Protein AF-Q5J8Q0-F1 (afdb_monomer)

Organism: Bacillus cereus (NCBI:txid1396)

Solvent-accessible surface area (backbone atoms only — not comparable to full-atom values): 9838 Å² total; per-residue (Å²): 100,98,46,83,78,63,24,49,89,84,64,40,35,38,45,14,27,21,60,92,81,72,39,26,74,48,87,93,52,59,23,10,40,66,51,19,36,49,26,44,50,54,10,37,53,28,43,66,70,67,36,54,70,59,10,54,52,27,37,52,53,16,51,46,28,43,53,34,16,32,37,24,43,25,9,59,51,48,47,48,80,36,90,61,60,54,44,48,59,53,50,55,62,48,46,72,80,54,53,83,80,36,67,77,90,69,89,75,44,39,64,76,74,48,74,93,50,58,45,51,47,34,40,51,39,8,48,57,16,36,74,49,25,64,53,56,61,41,73,65,36,46,50,24,53,61,47,29,79,82,31,68,69,30,45,51,49,32,52,60,61,26,42,65,49,50,40,53,38,51,36,49,43,53,22,47,50,48,16,53,54,49,51,47,48,68,67,44,65,83,116

Sequence (191 aa):
DYENPYYDNSTFASHFYDPDNGKTYIPFAKQAKGTGAKYFKLAGESYKNKDMKQAFFYLGLSLHYLGDVNQPMHAANFTNLSYPQGFHSKYENFVDTIKDNYKVTDGNGYWNWKGTNPEEWIHGAAVVAKQDYSGIVNDNTKDWFVKAAVSQEYADKWRAEVTPMTGKRLMDAQRVTAGYIQLWFDTYGDR

InterPro domains:
  IPR001531 Zinc-dependent phospholipase C [PR00479] (15-28)
  IPR001531 Zinc-dependent phospholipase C [PR00479] (38-60)
  IPR001531 Zinc-dependent phospholipase C [PR00479] (61-85)
  IPR001531 Zinc-dependent phospholipase C [PR00479] (88-105)
  IPR001531 Zinc-dependent phospholipase C [PR00479] (174-184)
  IPR001531 Zinc-dependent phospholipase C [PS00384] (64-77)
  IPR001531 Zinc-dependent phospholipase C [PS51346] (1-191)
  IPR001531 Zinc-dependent phospholipase C [SM00770] (1-191)
  IPR001531 Zinc-dependent phospholipase C [cd11009] (1-186)
  IPR008947 Phospholipase C/P1 nuclease domain superfamily [G3DSA:1.10.575.10] (1-191)
  IPR008947 Phospholipase C/P1 nuclease domain superfamily [SSF48537] (1-189)
  IPR029002 Phospholipase C/D [PF00882] (6-138)

Secondary structure (DSSP, 8-state):
--STTTTTTTT-GGG--BTTTTB-SSTT---HHHHHHHHHHHHHHHHHTT-HHHHHHHHHHHHHHHHHHTSTTGGGT--TTSSSTTHHHHHHHHHHHHGGGG---SS---TT-S-S-HHHHHHHHHHHHHHTGGGTSSHHHHHHHHHTTT-HHHHHHHHHHHHHHHHHHHHHHHHHHHHHHHHHHHHHS--

Structure (mmCIF, N/CA/C/O backbone):
data_AF-Q5J8Q0-F1
#
_entry.id   AF-Q5J8Q0-F1
#
loop_
_atom_site.group_PDB
_atom_site.id
_atom_site.type_symbol
_atom_site.label_atom_id
_atom_site.label_alt_id
_atom_site.label_comp_id
_atom_site.label_asym_id
_atom_site.label_entity_id
_atom_site.label_seq_id
_atom_site.pdbx_PDB_ins_code
_atom_site.Cartn_x
_atom_site.Cartn_y
_atom_site.Cartn_z
_atom_site.occupancy
_atom_site.B_iso_or_equiv
_atom_site.auth_seq_id
_atom_site.auth_comp_id
_atom_site.auth_asym_id
_atom_site.auth_atom_id
_atom_site.pdbx_PDB_model_num
ATOM 1 N N . ASP A 1 1 ? -0.308 12.579 4.074 1.00 59.84 1 ASP A N 1
ATOM 2 C CA . ASP A 1 1 ? 1.019 12.009 4.404 1.00 59.84 1 ASP A CA 1
ATOM 3 C C . ASP A 1 1 ? 2.187 12.869 3.889 1.00 59.84 1 ASP A C 1
ATOM 5 O O . ASP A 1 1 ? 3.287 12.714 4.391 1.00 59.84 1 ASP A O 1
ATOM 9 N N . TYR A 1 2 ? 1.963 13.835 2.989 1.00 65.88 2 TYR A N 1
ATOM 10 C CA . TYR A 1 2 ? 2.967 14.786 2.466 1.00 65.88 2 TYR A CA 1
ATOM 11 C C . TYR A 1 2 ? 3.554 15.806 3.474 1.00 65.88 2 TYR A C 1
ATOM 13 O O . TYR A 1 2 ? 4.215 16.764 3.073 1.00 65.88 2 TYR A O 1
ATOM 21 N N . GLU A 1 3 ? 3.330 15.626 4.776 1.00 71.06 3 GLU A N 1
ATOM 22 C CA . GLU A 1 3 ? 3.821 16.521 5.831 1.00 71.06 3 GLU A CA 1
ATOM 23 C C . GLU A 1 3 ? 4.592 15.734 6.891 1.00 71.06 3 GLU A C 1
ATOM 25 O O . GLU A 1 3 ? 4.317 14.561 7.153 1.00 71.06 3 GLU A O 1
ATOM 30 N N . ASN A 1 4 ? 5.543 16.390 7.557 1.00 57.31 4 ASN A N 1
ATOM 31 C CA . ASN A 1 4 ? 6.155 15.821 8.752 1.00 57.31 4 ASN A CA 1
ATOM 32 C C . ASN A 1 4 ? 5.117 15.707 9.884 1.00 57.31 4 ASN A C 1
ATOM 34 O O . ASN A 1 4 ? 4.331 16.632 10.080 1.00 57.31 4 ASN A O 1
ATOM 38 N N . PRO A 1 5 ? 5.140 14.622 10.678 1.00 78.50 5 PRO A N 1
ATOM 39 C CA . PRO A 1 5 ? 6.154 13.560 10.708 1.00 78.50 5 PRO A CA 1
ATOM 40 C C . PRO A 1 5 ? 5.837 12.335 9.821 1.00 78.50 5 PRO A C 1
ATOM 42 O O . PRO A 1 5 ? 6.472 11.300 9.984 1.00 78.50 5 PRO A O 1
ATOM 45 N N . TYR A 1 6 ? 4.847 12.401 8.926 1.00 84.56 6 TYR A N 1
ATOM 46 C CA . TYR A 1 6 ? 4.267 11.228 8.251 1.00 84.56 6 TYR A CA 1
ATOM 47 C C . TYR A 1 6 ? 5.106 10.670 7.090 1.00 84.56 6 TYR A C 1
ATOM 49 O O . TYR A 1 6 ? 4.936 9.512 6.737 1.00 84.56 6 TYR A O 1
ATOM 57 N N . TYR A 1 7 ? 6.003 11.469 6.505 1.00 85.31 7 TYR A N 1
ATOM 58 C CA . TYR A 1 7 ? 6.933 11.038 5.444 1.00 85.31 7 TYR A CA 1
ATOM 59 C C . TYR A 1 7 ? 8.399 10.910 5.907 1.00 85.31 7 TYR A C 1
ATOM 61 O O . TYR A 1 7 ? 9.317 10.873 5.087 1.00 85.31 7 TYR A O 1
ATOM 69 N N . ASP A 1 8 ? 8.635 10.920 7.226 1.00 91.12 8 ASP A N 1
ATOM 70 C CA . ASP A 1 8 ? 9.949 10.726 7.856 1.00 91.12 8 ASP A CA 1
ATOM 71 C C . ASP A 1 8 ? 11.063 11.614 7.270 1.00 91.12 8 ASP A C 1
ATOM 73 O O . ASP A 1 8 ? 12.085 11.108 6.798 1.00 91.12 8 ASP A O 1
ATOM 77 N N . ASN A 1 9 ? 10.862 12.938 7.241 1.00 92.25 9 ASN A N 1
ATOM 78 C CA . ASN A 1 9 ? 11.822 13.885 6.657 1.00 92.25 9 ASN A CA 1
ATOM 79 C C . ASN A 1 9 ? 12.212 13.524 5.205 1.00 92.25 9 ASN A C 1
ATOM 81 O O . ASN A 1 9 ? 13.388 13.570 4.842 1.00 92.25 9 ASN A O 1
ATOM 85 N N . SER A 1 10 ? 11.213 13.159 4.394 1.00 92.12 10 SER A N 1
ATOM 86 C CA . SER A 1 10 ? 11.340 12.718 2.996 1.00 92.12 10 SER A CA 1
ATOM 87 C C . SER A 1 10 ? 12.050 11.373 2.788 1.00 92.12 10 SER A C 1
ATOM 89 O O . SER A 1 10 ? 12.433 11.056 1.662 1.00 92.12 10 SER A O 1
ATOM 91 N N . THR A 1 11 ? 12.230 10.566 3.840 1.00 94.31 11 THR A N 1
ATOM 92 C CA . THR A 1 11 ? 12.745 9.192 3.704 1.00 94.31 11 THR A CA 1
ATOM 93 C C . THR A 1 11 ? 11.634 8.166 3.506 1.00 94.31 11 THR A C 1
ATOM 95 O O . THR A 1 11 ? 11.890 7.098 2.961 1.00 94.31 11 THR A O 1
ATOM 98 N N . PHE A 1 12 ? 10.398 8.454 3.916 1.00 97.19 12 PHE A N 1
ATOM 99 C CA . PHE A 1 12 ? 9.277 7.509 3.849 1.00 97.19 12 PHE A CA 1
ATOM 100 C C . PHE A 1 12 ? 9.540 6.187 4.593 1.00 97.19 12 PHE A C 1
ATOM 102 O O . PHE A 1 12 ? 8.926 5.171 4.287 1.00 97.19 12 PHE A O 1
ATOM 109 N N . ALA A 1 13 ? 10.456 6.151 5.568 1.00 97.69 13 ALA A N 1
ATOM 110 C CA . ALA A 1 13 ? 10.821 4.920 6.273 1.00 97.69 13 ALA A CA 1
ATOM 111 C C . ALA A 1 13 ? 9.604 4.206 6.893 1.00 97.69 13 ALA A C 1
ATOM 113 O O . ALA A 1 13 ? 9.501 2.980 6.836 1.00 97.69 13 ALA A O 1
ATOM 114 N N . SER A 1 14 ? 8.645 4.963 7.418 1.00 98.19 14 SER A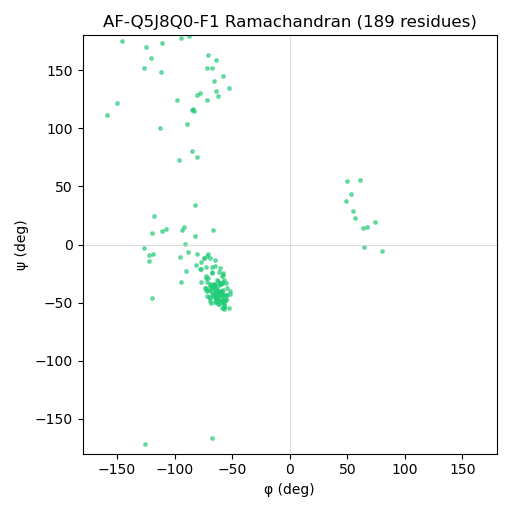 N 1
ATOM 115 C CA . SER A 1 14 ? 7.422 4.433 8.013 1.00 98.19 14 SER A CA 1
ATOM 116 C C . SER A 1 14 ? 6.431 3.848 7.005 1.00 98.19 14 SER A C 1
ATOM 118 O O . SER A 1 14 ? 5.492 3.196 7.439 1.00 98.19 14 SER A O 1
ATOM 120 N N . HIS A 1 15 ? 6.650 4.003 5.697 1.00 98.56 15 HIS A N 1
ATOM 121 C CA . HIS A 1 15 ? 5.801 3.453 4.629 1.00 98.56 15 HIS A CA 1
ATOM 122 C C . HIS A 1 15 ? 6.221 2.030 4.237 1.00 98.56 15 HIS A C 1
ATOM 124 O O . HIS A 1 15 ? 5.539 1.362 3.471 1.00 98.56 15 HIS A O 1
ATOM 130 N N . PHE A 1 16 ? 7.336 1.533 4.779 1.00 98.81 16 PHE A N 1
ATOM 131 C CA . PHE A 1 16 ? 7.862 0.201 4.482 1.00 98.81 16 PHE A CA 1
ATOM 132 C C . PHE A 1 16 ? 7.753 -0.720 5.696 1.00 98.81 16 PHE A C 1
ATOM 134 O O . PHE A 1 16 ? 7.864 -0.296 6.855 1.00 98.81 16 PHE A O 1
ATOM 141 N N . TYR A 1 17 ? 7.558 -2.009 5.429 1.00 98.88 17 TYR A N 1
ATOM 142 C CA . TYR A 1 17 ? 7.560 -3.048 6.450 1.00 98.88 17 TYR A CA 1
ATOM 143 C C . TYR A 1 17 ? 7.836 -4.416 5.831 1.00 98.88 17 TYR A C 1
ATOM 145 O O . TYR A 1 17 ? 6.990 -4.977 5.144 1.00 98.88 17 TYR A O 1
ATOM 153 N N . ASP A 1 18 ? 8.997 -4.982 6.142 1.00 98.88 18 ASP A N 1
ATOM 154 C CA . ASP A 1 18 ? 9.322 -6.363 5.815 1.00 98.88 18 ASP A CA 1
ATOM 155 C C . ASP A 1 18 ? 8.781 -7.308 6.910 1.00 98.88 18 ASP A C 1
ATOM 157 O O . ASP A 1 18 ? 9.230 -7.232 8.063 1.00 98.88 18 ASP A O 1
ATOM 161 N N . PRO A 1 19 ? 7.829 -8.205 6.588 1.00 98.88 19 PRO A N 1
ATOM 162 C CA . PRO A 1 19 ? 7.215 -9.106 7.556 1.00 98.88 19 PRO A CA 1
ATOM 163 C C . PRO A 1 19 ? 8.169 -10.164 8.123 1.00 98.88 19 PRO A C 1
ATOM 165 O O . PRO A 1 19 ? 7.931 -10.625 9.237 1.00 98.88 19 PRO A O 1
ATOM 168 N N . ASP A 1 20 ? 9.250 -10.523 7.425 1.00 98.81 20 ASP A N 1
ATOM 169 C CA . ASP A 1 20 ? 10.136 -11.618 7.849 1.00 98.81 20 ASP A CA 1
ATOM 170 C C . ASP A 1 20 ? 11.058 -11.199 8.998 1.00 98.81 20 ASP A C 1
ATOM 172 O O . ASP A 1 20 ? 11.423 -12.003 9.853 1.00 98.81 20 ASP A O 1
ATOM 176 N N . ASN A 1 21 ? 11.452 -9.924 9.023 1.00 98.38 21 ASN A N 1
ATOM 177 C CA . ASN A 1 21 ? 12.357 -9.376 10.036 1.00 98.38 21 ASN A CA 1
ATOM 178 C C . ASN A 1 21 ? 11.726 -8.258 10.880 1.00 98.38 21 ASN A C 1
ATOM 180 O O . ASN A 1 21 ? 12.325 -7.822 11.865 1.00 98.38 21 ASN A O 1
ATOM 184 N N . GLY A 1 22 ? 10.528 -7.801 10.510 1.00 98.44 22 GLY A N 1
ATOM 185 C CA . GLY A 1 22 ? 9.760 -6.791 11.223 1.00 98.44 22 GLY A CA 1
ATOM 186 C C . GLY A 1 22 ? 10.283 -5.357 11.086 1.00 98.44 22 GLY A C 1
ATOM 187 O O . GLY A 1 22 ? 9.959 -4.530 11.944 1.00 98.44 22 GLY A O 1
ATOM 188 N N . LYS A 1 23 ? 11.099 -5.053 10.067 1.00 98.75 23 LYS A N 1
ATOM 189 C CA . LYS A 1 23 ? 11.820 -3.775 9.912 1.00 98.75 23 LYS A CA 1
ATOM 190 C C . LYS A 1 23 ? 11.456 -3.040 8.621 1.00 98.75 23 LYS A C 1
ATOM 192 O O . LYS A 1 23 ? 10.984 -3.632 7.658 1.00 98.75 23 LYS A O 1
ATOM 197 N N . THR A 1 24 ? 11.743 -1.743 8.605 1.00 98.81 24 THR A N 1
ATOM 198 C CA . THR A 1 24 ? 11.855 -0.934 7.381 1.00 98.81 24 THR A CA 1
ATOM 199 C C . THR A 1 24 ? 13.289 -0.995 6.825 1.00 98.81 24 THR A C 1
ATOM 201 O O . THR A 1 24 ? 14.168 -1.630 7.414 1.00 98.81 24 THR A O 1
ATOM 204 N N . TYR A 1 25 ? 13.538 -0.323 5.704 1.00 98.50 25 TYR A N 1
ATOM 205 C CA . TYR A 1 25 ? 14.812 -0.300 4.992 1.00 98.50 25 TYR A CA 1
ATOM 206 C C . TYR A 1 25 ? 15.904 0.531 5.698 1.00 98.50 25 TYR A C 1
ATOM 208 O O . TYR A 1 25 ? 17.089 0.327 5.436 1.00 98.50 25 TYR A O 1
ATOM 216 N N . ILE A 1 26 ? 15.532 1.440 6.614 1.00 97.81 26 ILE A N 1
ATOM 217 C CA . ILE A 1 26 ? 16.476 2.203 7.449 1.00 97.81 26 ILE A CA 1
ATOM 218 C C . ILE A 1 26 ? 16.607 1.540 8.831 1.00 97.81 26 ILE A C 1
ATOM 220 O O . ILE A 1 26 ? 15.603 1.386 9.534 1.00 97.81 26 ILE A O 1
ATOM 224 N N . PRO A 1 27 ? 17.827 1.186 9.282 1.00 97.62 27 PRO A N 1
ATOM 225 C CA . PRO A 1 27 ? 18.040 0.647 10.620 1.00 97.62 27 PRO A CA 1
ATOM 226 C C . PRO A 1 27 ? 17.440 1.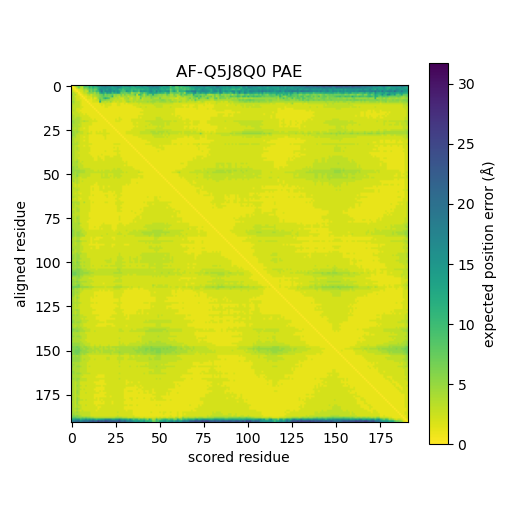536 11.717 1.00 97.62 27 PRO A C 1
ATOM 228 O O . PRO A 1 27 ? 17.631 2.748 11.721 1.00 97.62 27 PRO A O 1
ATOM 231 N N . PHE A 1 28 ? 16.741 0.914 12.671 1.00 95.94 28 PHE A N 1
ATOM 232 C CA . PHE A 1 28 ? 16.125 1.553 13.847 1.00 95.94 28 PHE A CA 1
ATOM 233 C C . PHE A 1 28 ? 14.992 2.562 13.576 1.00 95.94 28 PHE A C 1
ATOM 235 O O . PHE A 1 28 ? 14.391 3.057 14.532 1.00 95.94 28 PHE A O 1
ATOM 242 N N . ALA A 1 29 ? 14.651 2.839 12.315 1.00 97.44 29 ALA A N 1
ATOM 243 C CA . ALA A 1 29 ? 13.520 3.695 11.973 1.00 97.44 29 ALA A CA 1
ATOM 244 C C . ALA A 1 29 ? 12.166 3.019 12.275 1.00 97.44 29 ALA A C 1
ATOM 246 O O . ALA A 1 29 ? 12.070 1.803 12.476 1.00 97.44 29 ALA A O 1
ATOM 247 N N . LYS A 1 30 ? 11.097 3.823 12.334 1.00 97.88 30 LYS A N 1
ATOM 248 C CA . LYS A 1 30 ? 9.721 3.315 12.456 1.00 97.88 30 LYS A CA 1
ATOM 249 C C . LYS A 1 30 ? 9.284 2.677 11.133 1.00 97.88 30 LYS A C 1
ATOM 251 O O . LYS A 1 30 ? 9.766 3.058 10.078 1.00 97.88 30 LYS A O 1
ATOM 256 N N . GLN A 1 31 ? 8.377 1.707 11.211 1.00 98.44 31 GLN A N 1
ATOM 257 C CA . GLN A 1 31 ? 7.878 0.929 10.070 1.00 98.44 31 GLN A CA 1
ATOM 258 C C . GLN A 1 31 ? 6.345 0.998 9.975 1.00 98.44 31 GLN A C 1
ATOM 260 O O . GLN A 1 31 ? 5.690 1.479 10.909 1.00 98.44 31 GLN A O 1
ATOM 265 N N . ALA A 1 32 ? 5.781 0.511 8.868 1.00 98.69 32 ALA A N 1
ATOM 266 C CA . ALA A 1 32 ? 4.359 0.666 8.548 1.00 98.69 32 ALA A CA 1
ATOM 267 C C . ALA A 1 32 ? 3.403 -0.039 9.520 1.00 98.69 32 ALA A C 1
ATOM 269 O O . ALA A 1 32 ? 2.385 0.538 9.895 1.00 98.69 32 ALA A O 1
ATOM 270 N N . LYS A 1 33 ? 3.734 -1.238 10.015 1.00 98.75 33 LYS A N 1
ATOM 271 C CA . LYS A 1 33 ? 2.914 -1.971 11.000 1.00 98.75 33 LYS A CA 1
ATOM 272 C C . LYS A 1 33 ? 2.670 -1.161 12.275 1.00 98.75 33 LYS A C 1
ATOM 274 O O . LYS A 1 33 ? 1.528 -0.972 12.683 1.00 98.75 33 LYS A O 1
ATOM 279 N N . GLY A 1 34 ? 3.737 -0.670 12.902 1.00 98.25 34 GLY A N 1
ATOM 280 C CA . GLY A 1 34 ? 3.652 0.103 14.140 1.00 98.25 34 GLY A CA 1
ATOM 281 C C . GLY A 1 34 ? 3.020 1.477 13.918 1.00 98.25 34 GLY A C 1
ATOM 282 O O . GLY A 1 34 ? 2.213 1.929 14.730 1.00 98.25 34 GLY A O 1
ATOM 283 N N . THR A 1 35 ? 3.347 2.135 12.805 1.00 98.50 35 THR A N 1
ATOM 284 C CA . THR A 1 35 ? 2.824 3.471 12.488 1.00 98.50 35 THR A CA 1
ATOM 285 C C . THR A 1 35 ? 1.343 3.432 12.096 1.00 98.50 35 THR A C 1
ATOM 287 O O . THR A 1 35 ? 0.549 4.211 12.624 1.00 98.50 35 THR A O 1
ATOM 290 N N . GLY A 1 36 ? 0.932 2.478 11.260 1.00 98.62 36 GLY A N 1
ATOM 291 C CA . GLY A 1 36 ? -0.466 2.275 10.879 1.00 98.62 36 GLY A CA 1
ATOM 292 C C . GLY A 1 36 ? -1.350 1.902 12.070 1.00 98.62 36 GLY A C 1
ATOM 293 O O . GLY A 1 36 ? -2.423 2.487 12.244 1.00 98.62 36 GLY A O 1
ATOM 294 N N . ALA A 1 37 ? -0.877 1.012 12.952 1.00 98.81 37 ALA A N 1
ATOM 295 C CA . ALA A 1 37 ? -1.594 0.638 14.173 1.00 98.81 37 ALA A CA 1
ATOM 296 C C . ALA A 1 37 ? -1.696 1.792 15.187 1.00 98.81 37 ALA A C 1
ATOM 298 O O . ALA A 1 37 ? -2.719 1.927 15.863 1.00 98.81 37 ALA A O 1
ATOM 299 N N . LYS A 1 38 ? -0.675 2.658 15.278 1.00 98.62 38 LYS A N 1
ATOM 300 C CA . LYS A 1 38 ? -0.740 3.892 16.079 1.00 98.62 38 LYS A CA 1
ATOM 301 C C . LYS A 1 38 ? -1.909 4.766 15.625 1.00 98.62 38 LYS A C 1
ATOM 303 O O . LYS A 1 38 ? -2.727 5.158 16.455 1.00 98.62 38 LYS A O 1
ATOM 308 N N . TYR A 1 39 ? -2.009 5.058 14.327 1.00 98.75 39 TYR A N 1
ATOM 309 C CA . TYR A 1 39 ? -3.075 5.925 13.819 1.00 98.75 39 TYR A CA 1
ATOM 310 C C . TYR A 1 39 ? -4.458 5.269 13.857 1.00 98.75 39 TYR A C 1
ATOM 312 O O . TYR A 1 39 ? -5.435 5.971 14.092 1.00 98.75 39 TYR A O 1
ATOM 320 N N . PHE A 1 40 ? -4.550 3.939 13.752 1.00 98.88 40 PHE A N 1
ATOM 321 C CA . PHE A 1 40 ? -5.804 3.210 13.978 1.00 98.88 40 PHE A CA 1
ATOM 322 C C . PHE A 1 40 ? -6.385 3.496 15.370 1.00 98.88 40 PHE A C 1
ATOM 324 O O . PHE A 1 40 ? -7.566 3.815 15.516 1.00 98.88 40 PHE A O 1
ATOM 331 N N . LYS A 1 41 ? -5.530 3.404 16.398 1.00 98.81 41 LYS A N 1
ATOM 332 C CA . LYS A 1 41 ? -5.920 3.611 17.797 1.00 98.81 41 LYS A CA 1
ATOM 333 C C . LYS A 1 41 ? -6.258 5.073 18.075 1.00 98.81 41 LYS A C 1
ATOM 335 O O . LYS A 1 41 ? -7.320 5.338 18.627 1.00 98.81 41 LYS A O 1
ATOM 340 N N . LEU A 1 42 ? -5.417 6.005 17.615 1.00 98.69 42 LEU A N 1
ATOM 341 C CA . LEU A 1 42 ? -5.675 7.446 17.744 1.00 98.69 42 LEU A CA 1
ATOM 342 C C . LEU A 1 42 ? -6.988 7.856 17.068 1.00 98.69 42 LEU A C 1
ATOM 344 O O . LEU A 1 42 ? -7.757 8.624 17.637 1.00 98.69 42 LEU A O 1
ATOM 348 N N . ALA A 1 43 ? -7.277 7.307 15.884 1.00 98.75 43 ALA A N 1
ATOM 349 C CA . ALA A 1 43 ? -8.549 7.532 15.213 1.00 98.75 43 ALA A CA 1
ATOM 350 C C . ALA A 1 43 ? -9.725 7.092 16.090 1.00 98.75 43 ALA A C 1
ATOM 352 O O . ALA A 1 43 ? -10.686 7.841 16.258 1.00 98.75 43 ALA A O 1
ATOM 353 N N . GLY A 1 44 ? -9.644 5.890 16.665 1.00 98.62 44 GLY A N 1
ATOM 354 C CA . GLY A 1 44 ? -10.696 5.336 17.512 1.00 98.62 44 GLY A CA 1
ATOM 355 C C . GLY A 1 44 ? -10.916 6.114 18.809 1.00 98.62 44 GLY A C 1
ATOM 356 O O . GLY A 1 44 ? -12.055 6.328 19.220 1.00 98.62 44 GLY A O 1
ATOM 357 N N . GLU A 1 45 ? -9.839 6.593 19.435 1.00 98.56 45 GLU A N 1
ATOM 358 C CA . GLU A 1 45 ? -9.907 7.470 20.610 1.00 98.56 45 GLU A CA 1
ATOM 359 C C . GLU A 1 45 ? -10.591 8.802 20.277 1.00 98.56 45 GLU A C 1
ATOM 361 O O . GLU A 1 45 ? -11.521 9.209 20.975 1.00 98.56 45 GLU A O 1
ATOM 366 N N . SER A 1 46 ? -10.202 9.454 19.175 1.00 98.62 46 SER A N 1
ATOM 367 C CA . SER A 1 46 ? -10.878 10.663 18.687 1.00 98.62 46 SER A CA 1
ATOM 368 C C . SER A 1 46 ? -12.354 10.408 18.368 1.00 98.62 46 SER A C 1
ATOM 370 O O . SER A 1 46 ? -13.203 11.230 18.712 1.00 98.62 46 SER A O 1
ATOM 372 N N . TYR A 1 47 ? -12.680 9.255 17.774 1.00 98.62 47 TYR A N 1
ATOM 373 C CA . TYR A 1 47 ? -14.055 8.885 17.439 1.00 98.62 47 TYR A CA 1
ATOM 374 C C . TYR A 1 47 ? -14.928 8.753 18.691 1.00 98.62 47 TYR A C 1
ATOM 376 O O . TYR A 1 47 ? -15.981 9.386 18.773 1.00 98.62 47 TYR A O 1
ATOM 384 N N . LYS A 1 48 ? -14.447 8.028 19.711 1.00 98.31 48 LYS A N 1
ATOM 385 C CA . LYS A 1 48 ? -15.119 7.900 21.016 1.00 98.31 48 LYS A CA 1
ATOM 386 C C . LYS A 1 48 ? -15.320 9.246 21.716 1.00 98.31 48 LYS A C 1
ATOM 388 O O . LYS A 1 48 ? -16.337 9.462 22.372 1.00 98.31 48 LYS A O 1
ATOM 393 N N . ASN A 1 49 ? -14.390 10.178 21.523 1.00 98.19 49 ASN A N 1
ATOM 394 C CA . ASN A 1 49 ? -14.476 11.545 22.042 1.00 98.19 49 ASN A CA 1
ATOM 395 C C . ASN A 1 49 ? -15.326 12.487 21.172 1.00 98.19 49 ASN A C 1
ATOM 397 O O . ASN A 1 49 ? -15.385 13.686 21.437 1.00 98.19 49 ASN A O 1
ATOM 401 N N . LYS A 1 50 ? -16.002 11.957 20.146 1.00 98.06 50 LYS A N 1
ATOM 402 C CA . LYS A 1 50 ? -16.846 12.692 19.196 1.00 98.06 50 LYS A CA 1
ATOM 403 C C . LYS A 1 50 ? -16.099 13.720 18.333 1.00 98.06 50 LYS A C 1
ATOM 405 O O . LYS A 1 50 ? -16.733 14.526 17.650 1.00 98.06 50 LYS A O 1
ATOM 410 N N . ASP A 1 51 ? -14.768 13.661 18.290 1.00 98.38 51 ASP A N 1
ATOM 411 C CA . ASP A 1 51 ? -13.943 14.486 17.405 1.00 98.38 51 ASP A CA 1
ATOM 412 C C . ASP A 1 51 ? -13.821 13.827 16.027 1.00 98.38 51 ASP A C 1
ATOM 414 O O . ASP A 1 51 ? -12.848 13.146 15.696 1.00 98.38 51 ASP A O 1
ATOM 418 N N . MET A 1 52 ? -14.860 14.012 15.213 1.00 98.19 52 MET A N 1
ATOM 419 C CA . MET A 1 52 ? -14.978 13.347 13.914 1.00 98.19 52 MET A CA 1
ATOM 420 C C . MET A 1 52 ? -13.893 13.773 12.925 1.00 98.19 52 MET A C 1
ATOM 422 O O . MET A 1 52 ? -13.386 12.941 12.175 1.00 98.19 52 MET A O 1
ATOM 426 N N . LYS A 1 53 ? -13.513 15.057 12.911 1.00 98.25 53 LYS A N 1
ATOM 427 C CA . LYS A 1 53 ? -12.492 15.549 11.974 1.00 98.25 53 LYS A CA 1
ATOM 428 C C . LYS A 1 53 ? -11.154 14.877 12.254 1.00 98.25 53 LYS A C 1
ATOM 430 O O . LYS A 1 53 ? -10.524 14.370 11.328 1.00 98.25 53 LYS A O 1
ATOM 435 N N . GLN A 1 54 ? -10.760 14.827 13.525 1.00 98.19 54 GLN A N 1
ATOM 436 C CA . GLN A 1 54 ? -9.512 14.195 13.923 1.00 98.19 54 GLN A CA 1
ATOM 437 C C . GLN A 1 54 ? -9.563 12.672 13.746 1.00 98.19 54 GLN A C 1
ATOM 439 O O . GLN A 1 54 ? -8.596 12.081 13.260 1.00 98.19 54 GLN A O 1
ATOM 444 N N . ALA A 1 55 ? -10.703 12.048 14.063 1.00 98.56 55 ALA A N 1
ATOM 445 C CA . ALA A 1 55 ? -10.911 10.613 13.902 1.00 98.56 55 ALA A CA 1
ATOM 446 C C . ALA A 1 55 ? -10.718 10.166 12.451 1.00 98.56 55 ALA A C 1
ATOM 448 O O . ALA A 1 55 ? -9.893 9.298 12.176 1.00 98.56 55 ALA A O 1
ATOM 449 N N . PHE A 1 56 ? -11.430 10.788 11.509 1.00 98.50 56 PHE A N 1
ATOM 450 C CA . PHE A 1 56 ? -11.356 10.391 10.104 1.00 98.50 56 PHE A CA 1
ATOM 451 C C . PHE A 1 56 ? -10.040 10.803 9.437 1.00 98.50 56 PHE A C 1
ATOM 453 O O . PHE A 1 56 ? -9.575 10.095 8.545 1.00 98.50 56 PHE A O 1
ATOM 460 N N . PHE A 1 57 ? -9.382 11.871 9.905 1.00 98.06 57 PHE A N 1
ATOM 461 C CA . PHE A 1 57 ? -8.017 12.191 9.481 1.00 98.06 57 PHE A CA 1
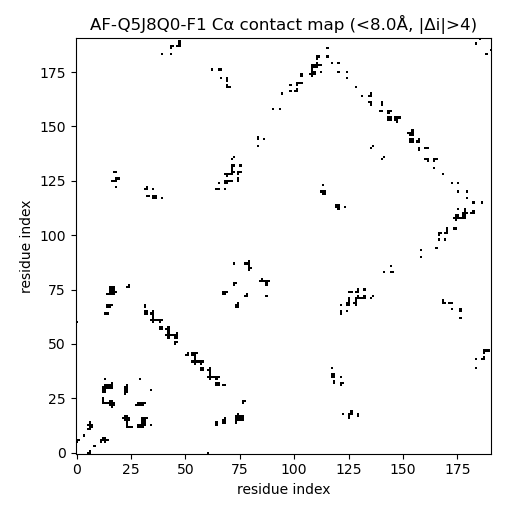ATOM 462 C C . PHE A 1 57 ? -7.025 11.087 9.881 1.00 98.06 57 PHE A C 1
ATOM 464 O O . PHE A 1 57 ? -6.292 10.572 9.035 1.00 98.06 57 PHE A O 1
ATOM 471 N N . TYR A 1 58 ? -7.024 10.677 11.154 1.00 98.56 58 TYR A N 1
ATOM 472 C CA . TYR A 1 58 ? -6.155 9.595 11.618 1.00 98.56 58 TYR A CA 1
ATOM 473 C C . TYR A 1 58 ? -6.520 8.246 10.998 1.00 98.56 58 TYR A C 1
ATOM 475 O O . TYR A 1 58 ? -5.623 7.459 10.700 1.00 98.56 58 TYR A O 1
ATOM 483 N N . LEU A 1 59 ? -7.805 7.987 10.742 1.00 98.69 59 LEU A N 1
ATOM 484 C CA . LEU A 1 59 ? -8.214 6.782 10.032 1.00 98.69 59 LEU A CA 1
ATOM 485 C C . LEU A 1 59 ? -7.643 6.782 8.612 1.00 98.69 59 LEU A C 1
ATOM 487 O O . LEU A 1 59 ? -7.040 5.791 8.219 1.00 98.69 59 LEU A O 1
ATOM 491 N N . GLY A 1 60 ? -7.731 7.902 7.886 1.00 98.50 60 GLY A N 1
ATOM 492 C CA . GLY A 1 60 ? -7.106 8.055 6.570 1.00 98.50 60 GLY A CA 1
ATOM 493 C C . GLY A 1 60 ? -5.602 7.760 6.589 1.00 98.50 60 GLY A C 1
ATOM 494 O O . GLY A 1 60 ? -5.117 7.017 5.741 1.00 98.50 60 GLY A O 1
ATOM 495 N N . LEU A 1 61 ? -4.876 8.247 7.604 1.00 98.31 61 LEU A N 1
ATOM 496 C CA . LEU A 1 61 ? -3.463 7.897 7.792 1.00 98.31 61 LEU A CA 1
ATOM 497 C C . LEU A 1 61 ? -3.262 6.398 8.055 1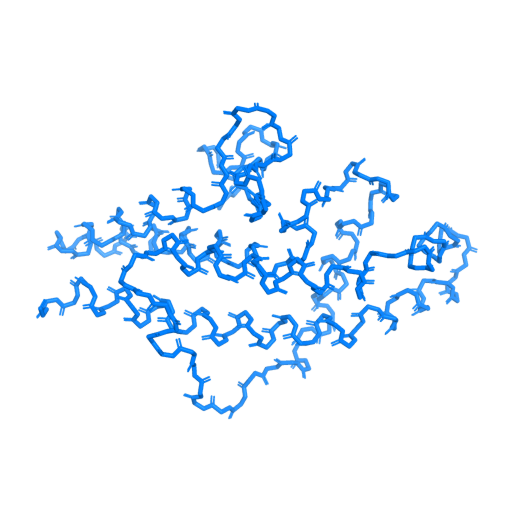.00 98.31 61 LEU A C 1
ATOM 499 O O . LEU A 1 61 ? -2.363 5.803 7.479 1.00 98.31 61 LEU A O 1
ATOM 503 N N . SER A 1 62 ? -4.079 5.761 8.897 1.00 98.81 62 SER A N 1
ATOM 504 C CA . SER A 1 62 ? -3.974 4.315 9.147 1.00 98.81 62 SER A CA 1
ATOM 505 C C . SER A 1 62 ? -4.215 3.486 7.878 1.00 98.81 62 SER A C 1
ATOM 507 O O . SER A 1 62 ? -3.472 2.539 7.619 1.00 98.81 62 SER A O 1
ATOM 509 N N . LEU A 1 63 ? -5.215 3.870 7.075 1.00 98.81 63 LEU A N 1
ATOM 510 C CA . LEU A 1 63 ? -5.541 3.225 5.801 1.00 98.81 63 LEU A CA 1
ATOM 511 C C . LEU A 1 63 ? -4.424 3.388 4.770 1.00 98.81 63 LEU A C 1
ATOM 513 O O . LEU A 1 63 ? -4.160 2.449 4.028 1.00 98.81 63 LEU A O 1
ATOM 517 N N . HIS A 1 64 ? -3.740 4.535 4.761 1.00 98.62 64 HIS A N 1
ATOM 518 C CA . HIS A 1 64 ? -2.562 4.760 3.923 1.00 98.62 64 HIS A CA 1
ATOM 519 C C . HIS A 1 64 ? -1.474 3.711 4.191 1.00 98.62 64 HIS A C 1
ATOM 521 O O . HIS A 1 64 ? -1.108 2.973 3.284 1.00 98.62 64 HIS A O 1
ATOM 527 N N . TYR A 1 65 ? -1.031 3.557 5.446 1.00 98.75 65 TYR A N 1
ATOM 528 C CA . TYR A 1 65 ? 0.018 2.580 5.790 1.00 98.75 65 TYR A CA 1
ATOM 529 C C . TYR A 1 65 ? -0.398 1.125 5.531 1.00 98.75 65 TYR A C 1
ATOM 531 O O . TYR A 1 65 ? 0.450 0.283 5.241 1.00 98.75 65 TYR A O 1
ATOM 539 N N . LEU A 1 66 ? -1.692 0.806 5.657 1.00 98.88 66 LEU A N 1
ATOM 540 C CA . LEU A 1 66 ? -2.218 -0.496 5.244 1.00 98.88 66 LEU A CA 1
ATOM 541 C C . LEU A 1 66 ? -2.123 -0.669 3.720 1.00 98.88 66 LEU A C 1
ATOM 543 O O . LEU A 1 66 ? -1.703 -1.723 3.256 1.00 98.88 66 LEU A O 1
ATOM 547 N N . GLY A 1 67 ? -2.483 0.364 2.956 1.00 98.62 67 GLY A N 1
ATOM 548 C CA . GLY A 1 67 ? -2.362 0.381 1.501 1.00 98.62 67 GLY A CA 1
ATOM 549 C C . GLY A 1 67 ? -0.922 0.180 1.029 1.00 98.62 67 GLY A C 1
ATOM 550 O O . GLY A 1 67 ? -0.688 -0.642 0.144 1.00 98.62 67 GLY A O 1
ATOM 551 N N . ASP A 1 68 ? 0.044 0.844 1.666 1.00 98.81 68 ASP A N 1
ATOM 552 C CA . ASP A 1 68 ? 1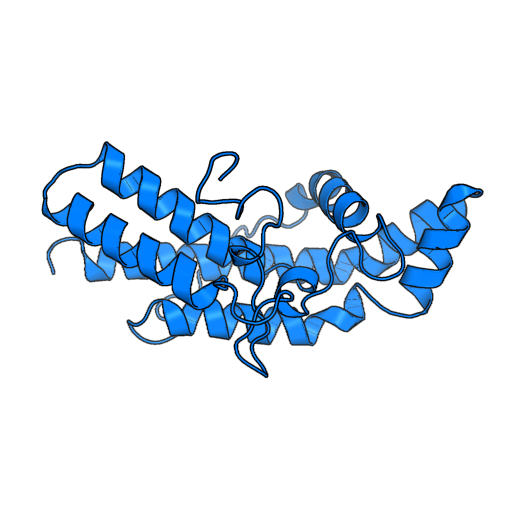.464 0.710 1.326 1.00 98.81 68 ASP A CA 1
ATOM 553 C C . ASP A 1 68 ? 1.947 -0.736 1.443 1.00 98.81 68 ASP A C 1
ATOM 555 O O . ASP A 1 68 ? 2.557 -1.266 0.520 1.00 98.81 68 ASP A O 1
ATOM 559 N N . VAL A 1 69 ? 1.638 -1.439 2.539 1.00 98.81 69 VAL A N 1
ATOM 560 C CA . VAL A 1 69 ? 2.118 -2.823 2.715 1.00 98.81 69 VAL A CA 1
ATOM 561 C C . VAL A 1 69 ? 1.465 -3.831 1.766 1.00 98.81 69 VAL A C 1
ATOM 563 O O . VAL A 1 69 ? 1.949 -4.956 1.651 1.00 98.81 69 VAL A O 1
ATOM 566 N N . ASN A 1 70 ? 0.392 -3.454 1.064 1.00 98.88 70 ASN A N 1
ATOM 567 C CA . ASN A 1 70 ? -0.157 -4.243 -0.038 1.00 98.88 70 ASN A CA 1
ATOM 568 C C . ASN A 1 70 ? 0.667 -4.107 -1.333 1.00 98.88 70 ASN A C 1
ATOM 570 O O . ASN A 1 70 ? 0.507 -4.935 -2.237 1.00 98.88 70 ASN A O 1
ATOM 574 N N . GLN A 1 71 ? 1.552 -3.111 -1.419 1.00 98.88 71 GLN A N 1
ATOM 575 C CA . GLN A 1 71 ? 2.501 -2.908 -2.509 1.00 98.88 71 GLN A CA 1
ATOM 576 C C . GLN A 1 71 ? 3.750 -3.782 -2.263 1.00 98.88 71 GLN A C 1
ATOM 578 O O . GLN A 1 71 ? 4.475 -3.569 -1.285 1.00 98.88 71 GLN A O 1
ATOM 583 N N . PRO A 1 72 ? 4.048 -4.786 -3.113 1.00 98.88 72 PRO A N 1
ATOM 584 C CA . PRO A 1 72 ? 5.126 -5.740 -2.838 1.00 98.88 72 PRO A CA 1
ATOM 585 C C . PRO A 1 72 ? 6.514 -5.130 -2.616 1.00 98.88 72 PRO A C 1
ATOM 587 O O . PRO A 1 72 ? 7.299 -5.677 -1.845 1.00 98.88 72 PRO A O 1
ATOM 590 N N . MET A 1 73 ? 6.834 -3.996 -3.244 1.00 98.88 73 MET A N 1
ATOM 591 C CA . MET A 1 73 ? 8.109 -3.308 -3.025 1.00 98.88 73 MET A CA 1
ATOM 592 C C . MET A 1 73 ? 8.209 -2.718 -1.607 1.00 98.88 73 MET A C 1
ATOM 594 O O . MET A 1 73 ? 9.277 -2.793 -0.996 1.00 98.88 73 MET A O 1
ATOM 598 N N . HIS A 1 74 ? 7.102 -2.217 -1.043 1.00 98.88 74 HIS A N 1
ATOM 599 C CA . HIS A 1 74 ? 7.039 -1.730 0.342 1.00 98.88 74 HIS A CA 1
ATOM 600 C C . HIS A 1 74 ? 7.161 -2.866 1.362 1.00 98.88 74 HIS A C 1
ATOM 602 O O . HIS A 1 74 ? 7.814 -2.710 2.398 1.00 98.88 74 HIS A O 1
ATOM 608 N N . ALA A 1 75 ? 6.600 -4.033 1.034 1.00 98.88 75 ALA A N 1
ATOM 609 C CA . ALA A 1 75 ? 6.723 -5.251 1.833 1.00 98.88 75 ALA A CA 1
ATOM 610 C C . ALA A 1 75 ? 8.112 -5.922 1.735 1.00 98.88 75 ALA A C 1
ATOM 612 O O . ALA A 1 75 ? 8.426 -6.829 2.504 1.00 98.88 75 ALA A O 1
ATOM 613 N N . ALA A 1 76 ? 8.954 -5.491 0.789 1.00 98.81 76 ALA A N 1
ATOM 614 C CA . ALA A 1 76 ? 10.278 -6.057 0.525 1.00 98.81 76 ALA A CA 1
ATOM 615 C C . ALA A 1 76 ? 11.430 -5.049 0.690 1.00 98.81 76 ALA A C 1
ATOM 617 O O . ALA A 1 76 ? 12.562 -5.355 0.315 1.00 98.81 76 ALA A O 1
ATOM 618 N N . ASN A 1 77 ? 11.169 -3.855 1.242 1.00 98.88 77 ASN A N 1
ATOM 619 C CA . ASN A 1 77 ? 12.165 -2.784 1.395 1.00 98.88 77 ASN A CA 1
ATOM 620 C C . ASN A 1 77 ? 12.863 -2.383 0.073 1.00 98.88 77 ASN A C 1
ATOM 622 O O . ASN A 1 77 ? 14.009 -1.930 0.077 1.00 98.88 77 ASN A O 1
ATOM 626 N N . PHE A 1 78 ? 12.179 -2.535 -1.066 1.00 98.81 78 PHE A N 1
ATOM 627 C CA . PHE A 1 78 ? 12.666 -2.097 -2.372 1.00 98.81 78 PHE A CA 1
ATOM 628 C C . PHE A 1 78 ? 12.220 -0.654 -2.604 1.00 98.81 78 PHE A C 1
ATOM 630 O O . PHE A 1 78 ? 11.054 -0.408 -2.891 1.00 98.81 78 PHE A O 1
ATOM 637 N N . THR A 1 79 ? 13.120 0.313 -2.463 1.00 98.62 79 THR A N 1
ATOM 638 C CA . THR A 1 79 ? 12.800 1.742 -2.597 1.00 98.62 79 THR A CA 1
ATOM 639 C C . THR A 1 79 ? 13.073 2.239 -4.014 1.00 98.62 79 THR A C 1
ATOM 641 O O . THR A 1 79 ? 13.618 1.528 -4.857 1.00 98.62 79 THR A O 1
ATOM 644 N N . ASN A 1 80 ? 12.785 3.514 -4.276 1.00 98.44 80 ASN A N 1
ATOM 645 C CA . ASN A 1 80 ? 13.173 4.144 -5.535 1.00 98.44 80 ASN A CA 1
ATOM 646 C C . ASN A 1 80 ? 14.699 4.267 -5.739 1.00 98.44 80 ASN A C 1
ATOM 648 O O . ASN A 1 80 ? 15.143 4.537 -6.855 1.00 98.44 80 ASN A O 1
ATOM 652 N N . LEU A 1 81 ? 15.497 4.059 -4.684 1.00 98.25 81 LEU A N 1
ATOM 653 C CA . LEU A 1 81 ? 16.962 4.010 -4.741 1.00 98.25 81 LEU A CA 1
ATOM 654 C C . LEU A 1 81 ? 17.509 2.577 -4.859 1.00 98.25 81 LEU A C 1
ATOM 656 O O . LEU A 1 81 ? 18.699 2.401 -5.121 1.00 98.25 81 LEU A O 1
ATOM 660 N N . SER A 1 82 ? 16.671 1.552 -4.682 1.00 98.44 82 SER A N 1
ATOM 661 C CA . SER A 1 82 ? 17.046 0.159 -4.933 1.00 98.44 82 SER A CA 1
ATOM 662 C C . SER A 1 82 ? 17.271 -0.082 -6.427 1.00 98.44 82 SER A C 1
ATOM 664 O O . SER A 1 82 ? 16.685 0.585 -7.275 1.00 98.44 82 SER A O 1
ATOM 666 N N . TYR A 1 83 ? 18.133 -1.039 -6.774 1.00 97.94 83 TYR A N 1
ATOM 667 C CA . TYR A 1 83 ? 18.464 -1.309 -8.173 1.00 97.94 83 TYR A CA 1
ATOM 668 C C . TYR A 1 83 ? 17.369 -2.124 -8.896 1.00 97.94 83 TYR A C 1
ATOM 670 O O . TYR A 1 83 ? 17.035 -3.215 -8.420 1.00 97.94 83 TYR A O 1
ATOM 678 N N . PRO A 1 84 ? 16.895 -1.699 -10.086 1.00 98.44 84 PRO A N 1
ATOM 679 C CA . PRO A 1 84 ? 17.277 -0.491 -10.820 1.00 98.44 84 PRO A CA 1
ATOM 680 C C . PRO A 1 84 ? 16.574 0.764 -10.281 1.00 98.44 84 PRO A C 1
ATOM 682 O O . PRO A 1 84 ? 15.348 0.805 -10.164 1.00 98.44 84 PRO A O 1
ATOM 685 N N . GLN A 1 85 ? 17.362 1.806 -9.992 1.00 98.38 85 GLN A N 1
ATOM 686 C CA . GLN A 1 85 ? 16.844 3.060 -9.436 1.00 98.38 85 GLN A CA 1
ATOM 687 C C . GLN A 1 85 ? 15.785 3.681 -10.353 1.00 98.38 85 GLN A C 1
ATOM 689 O O . GLN A 1 85 ? 15.867 3.583 -11.581 1.00 98.38 85 GLN A O 1
ATOM 694 N N . GLY A 1 86 ? 14.779 4.322 -9.764 1.00 98.31 86 GLY A N 1
ATOM 695 C CA . GLY A 1 86 ? 13.689 4.927 -10.524 1.00 98.31 86 GLY A CA 1
ATOM 696 C C . GLY A 1 86 ? 12.610 3.945 -10.989 1.00 98.31 86 GLY A C 1
ATOM 697 O O . GLY A 1 86 ? 11.632 4.404 -11.583 1.00 98.31 86 GLY A O 1
ATOM 698 N N . PHE A 1 87 ? 12.779 2.630 -10.782 1.00 98.81 87 PHE A N 1
ATOM 699 C CA . PHE A 1 87 ? 11.767 1.635 -11.151 1.00 98.81 87 PHE A CA 1
ATOM 700 C C . PHE A 1 87 ? 10.539 1.721 -10.261 1.00 98.81 87 PHE A C 1
ATOM 702 O O . PHE A 1 87 ? 9.432 1.758 -10.781 1.00 98.81 87 PHE A O 1
ATOM 709 N N . HIS A 1 88 ? 10.741 1.838 -8.948 1.00 98.75 88 HIS A N 1
ATOM 710 C CA . HIS A 1 88 ? 9.660 1.917 -7.969 1.00 98.75 88 HIS A CA 1
ATOM 711 C C . HIS A 1 88 ? 8.656 3.025 -8.315 1.00 98.75 88 HIS A C 1
ATOM 713 O O . HIS A 1 88 ? 7.479 2.745 -8.513 1.00 98.75 88 HIS A O 1
ATOM 719 N N . SER A 1 89 ? 9.119 4.266 -8.500 1.00 98.25 89 SER A N 1
ATOM 720 C CA . SER A 1 89 ? 8.207 5.379 -8.794 1.00 98.25 89 SER A CA 1
ATOM 721 C C . SER A 1 89 ? 7.539 5.267 -10.166 1.00 98.25 89 SER A C 1
ATOM 723 O O . SER A 1 89 ? 6.378 5.632 -10.330 1.00 98.25 89 SER A O 1
ATOM 725 N N . LYS A 1 90 ? 8.239 4.739 -11.180 1.00 98.69 90 LYS A N 1
ATOM 726 C CA . LYS A 1 90 ? 7.648 4.527 -12.514 1.00 98.69 90 LYS A CA 1
ATOM 727 C C . LYS A 1 90 ? 6.643 3.383 -12.534 1.00 98.69 90 LYS A C 1
ATOM 729 O O . LYS A 1 90 ? 5.694 3.450 -13.311 1.00 98.69 90 LYS A O 1
ATOM 734 N N . TYR A 1 91 ? 6.856 2.358 -11.715 1.00 98.88 91 TYR A N 1
ATOM 735 C CA . TYR A 1 91 ? 5.888 1.295 -11.502 1.00 98.88 91 TYR A CA 1
ATOM 736 C C . TYR A 1 91 ? 4.604 1.874 -10.905 1.00 98.88 91 TYR A C 1
ATOM 738 O O . TYR A 1 91 ? 3.546 1.694 -11.496 1.00 98.88 91 TYR A O 1
ATOM 746 N N . GLU A 1 92 ? 4.686 2.652 -9.827 1.00 98.56 92 GLU A N 1
ATOM 747 C CA . GLU A 1 92 ? 3.500 3.241 -9.184 1.00 98.56 92 GLU A CA 1
ATOM 748 C C . GLU A 1 92 ? 2.751 4.212 -10.106 1.00 98.56 92 GLU A C 1
ATOM 750 O O . GLU A 1 92 ? 1.536 4.100 -10.258 1.00 98.56 92 GLU A O 1
ATOM 755 N N . ASN A 1 93 ? 3.471 5.059 -10.849 1.00 98.75 93 ASN A N 1
ATOM 756 C CA . ASN A 1 93 ? 2.862 5.897 -11.888 1.00 98.75 93 ASN A CA 1
ATOM 757 C C . ASN A 1 93 ? 2.165 5.069 -12.985 1.00 98.75 93 ASN A C 1
ATOM 759 O O . ASN A 1 93 ? 1.172 5.506 -13.562 1.00 98.75 93 ASN A O 1
ATOM 763 N N . PHE A 1 94 ? 2.691 3.886 -13.319 1.00 98.75 94 PHE A N 1
ATOM 764 C CA . PHE A 1 94 ? 2.058 2.990 -14.286 1.00 98.75 94 PHE A CA 1
ATOM 765 C C . PHE A 1 94 ? 0.788 2.346 -13.719 1.00 98.75 94 PHE A C 1
ATOM 767 O O . PHE A 1 94 ? -0.209 2.275 -14.441 1.00 98.75 94 PHE A O 1
ATOM 774 N N . VAL A 1 95 ? 0.782 1.937 -12.445 1.00 98.75 95 VAL A N 1
ATOM 775 C CA . VAL A 1 95 ? -0.405 1.371 -11.777 1.00 98.75 95 VAL A CA 1
ATOM 776 C C . VAL A 1 95 ? -1.614 2.293 -11.947 1.00 98.75 95 VAL A C 1
ATOM 778 O O . VAL A 1 95 ? -2.711 1.824 -12.262 1.00 98.75 95 VAL A O 1
ATOM 781 N N . ASP A 1 96 ? -1.409 3.608 -11.846 1.00 98.50 96 ASP A N 1
ATOM 782 C CA . ASP A 1 96 ? -2.475 4.594 -12.012 1.00 98.50 96 ASP A CA 1
ATOM 783 C C . ASP A 1 96 ? -3.185 4.544 -13.369 1.00 98.50 96 ASP A C 1
ATOM 785 O O . ASP A 1 96 ? -4.366 4.892 -13.438 1.00 98.50 96 ASP A O 1
ATOM 789 N N . THR A 1 97 ? -2.502 4.081 -14.416 1.00 98.69 97 THR A N 1
ATOM 790 C CA . THR A 1 97 ? -3.046 3.983 -15.779 1.00 98.69 97 THR A CA 1
ATOM 791 C C . THR A 1 97 ? -3.911 2.741 -16.005 1.00 98.69 97 THR A C 1
ATOM 793 O O . THR A 1 97 ? -4.678 2.704 -16.964 1.00 98.69 97 THR A O 1
ATOM 796 N N . ILE A 1 98 ? -3.807 1.729 -15.133 1.00 98.69 98 ILE A N 1
ATOM 797 C CA . ILE A 1 98 ? -4.482 0.430 -15.303 1.00 98.69 98 ILE A CA 1
ATOM 798 C C . ILE A 1 98 ? -5.413 0.052 -14.146 1.00 98.69 98 ILE A C 1
ATOM 800 O O . ILE A 1 98 ? -6.214 -0.870 -14.302 1.00 98.69 98 ILE A O 1
ATOM 804 N N . LYS A 1 99 ? -5.333 0.736 -12.994 1.00 98.19 99 LYS A N 1
ATOM 805 C CA . LYS A 1 99 ? -6.049 0.363 -11.760 1.00 98.19 99 LYS A CA 1
ATOM 806 C C . LYS A 1 99 ? -7.566 0.221 -11.921 1.00 98.19 99 LYS A C 1
ATOM 808 O O . LYS A 1 99 ? -8.159 -0.656 -11.296 1.00 98.19 99 LYS A O 1
ATOM 813 N N . ASP A 1 100 ? -8.188 1.012 -12.797 1.00 98.62 100 ASP A N 1
ATOM 814 C CA . ASP A 1 100 ? -9.642 0.989 -13.013 1.00 98.62 100 ASP A CA 1
ATOM 815 C C . ASP A 1 100 ? -10.150 -0.337 -13.604 1.00 98.62 100 ASP A C 1
ATOM 817 O O . ASP A 1 100 ? -11.331 -0.661 -13.457 1.00 98.62 100 ASP A O 1
ATOM 821 N N . ASN A 1 101 ? -9.263 -1.139 -14.205 1.00 98.69 101 ASN A N 1
ATOM 822 C CA . ASN A 1 101 ? -9.583 -2.474 -14.717 1.00 98.69 101 ASN A CA 1
ATOM 823 C C . ASN A 1 101 ? -9.739 -3.529 -13.606 1.00 98.69 101 ASN A C 1
ATOM 825 O O . ASN A 1 101 ? -10.222 -4.625 -13.877 1.00 98.69 101 ASN A O 1
ATOM 829 N N . TYR A 1 102 ? -9.342 -3.217 -12.367 1.00 98.69 102 TYR A N 1
ATOM 830 C CA . TYR A 1 102 ? -9.250 -4.177 -11.258 1.00 98.69 102 TYR A CA 1
ATOM 831 C C . TYR A 1 102 ? -10.183 -3.853 -10.092 1.00 98.69 102 TYR A C 1
ATOM 833 O O . TYR A 1 102 ? -9.930 -4.248 -8.951 1.00 98.69 102 TYR A O 1
ATOM 841 N N . LYS A 1 103 ? -11.273 -3.129 -10.356 1.00 98.75 103 LYS A N 1
ATOM 842 C CA . LYS A 1 103 ? -12.310 -2.876 -9.353 1.00 98.75 103 LYS A CA 1
ATOM 843 C C . LYS A 1 103 ? -12.949 -4.192 -8.917 1.00 98.75 103 LYS A C 1
ATOM 845 O O . LYS A 1 103 ? -13.425 -4.960 -9.751 1.00 98.75 103 LYS A O 1
ATOM 850 N N . VAL A 1 104 ? -13.002 -4.428 -7.610 1.00 98.56 104 VAL A N 1
ATOM 851 C CA . VAL A 1 104 ? -13.830 -5.495 -7.040 1.00 98.56 104 VAL A CA 1
ATOM 852 C C . VAL A 1 104 ? -15.297 -5.072 -7.164 1.00 98.56 104 VAL A C 1
ATOM 854 O O . VAL A 1 104 ? -15.670 -3.988 -6.723 1.00 98.56 104 VAL A O 1
ATOM 857 N N . THR A 1 105 ? -16.125 -5.903 -7.799 1.00 98.56 105 THR A N 1
ATOM 858 C CA . THR A 1 105 ? -17.543 -5.607 -8.097 1.00 98.56 105 THR A CA 1
ATOM 859 C C . THR A 1 105 ? -18.526 -6.465 -7.298 1.00 98.56 105 THR A C 1
ATOM 861 O O . THR A 1 105 ? -19.723 -6.470 -7.577 1.00 98.56 105 THR A O 1
ATOM 864 N N . ASP A 1 106 ? -18.025 -7.174 -6.289 1.00 98.56 106 ASP A N 1
ATOM 865 C CA . ASP A 1 106 ? -18.803 -7.953 -5.331 1.00 98.56 106 ASP A CA 1
ATOM 866 C C . ASP A 1 106 ? -18.752 -7.319 -3.926 1.00 98.56 106 ASP A C 1
ATOM 868 O O . ASP A 1 106 ? -18.041 -6.343 -3.683 1.00 98.56 106 ASP A O 1
ATOM 872 N N . GLY A 1 107 ? -19.537 -7.859 -2.990 1.00 98.31 107 GLY A N 1
ATOM 873 C CA . GLY A 1 107 ? -19.595 -7.394 -1.598 1.00 98.31 107 GLY A CA 1
ATOM 874 C C . GLY A 1 107 ? -18.639 -8.124 -0.649 1.00 98.31 107 GLY A C 1
ATOM 875 O O . GLY A 1 107 ? -18.840 -8.086 0.565 1.00 98.31 107 GLY A O 1
ATOM 876 N N . ASN A 1 108 ? -17.646 -8.858 -1.159 1.00 98.56 108 ASN A N 1
ATOM 877 C CA . ASN A 1 108 ? -16.851 -9.790 -0.360 1.00 98.56 108 ASN A CA 1
ATOM 878 C C . ASN A 1 108 ? -15.535 -9.165 0.131 1.00 98.56 108 ASN A C 1
ATOM 880 O O . ASN A 1 108 ? -14.443 -9.520 -0.321 1.00 98.56 108 ASN A O 1
ATOM 884 N N . GLY A 1 109 ? -15.625 -8.255 1.103 1.00 98.62 109 GLY A N 1
ATOM 885 C CA . GLY A 1 109 ? -14.462 -7.849 1.897 1.00 98.62 109 GLY A CA 1
ATOM 886 C C . GLY A 1 109 ? -13.911 -9.013 2.729 1.00 98.62 109 GLY A C 1
ATOM 887 O O . GLY A 1 109 ? -14.617 -9.984 3.011 1.00 98.62 109 GLY A O 1
ATOM 888 N N . TYR A 1 110 ? -12.649 -8.924 3.152 1.00 98.75 110 TYR A N 1
ATOM 889 C CA . TYR A 1 110 ? -12.090 -9.897 4.092 1.00 98.75 110 TYR A CA 1
ATOM 890 C C . TYR A 1 110 ? -12.525 -9.548 5.521 1.00 98.75 110 TYR A C 1
ATOM 892 O O . TYR A 1 110 ? -11.765 -8.999 6.315 1.00 98.75 110 TYR A O 1
ATOM 900 N N . TRP A 1 111 ? -13.787 -9.830 5.838 1.00 98.69 111 TRP A N 1
ATOM 901 C CA . TRP A 1 111 ? -14.368 -9.603 7.162 1.00 98.69 111 TRP A CA 1
ATOM 902 C C . TRP A 1 111 ? -13.683 -10.486 8.208 1.00 98.69 111 TRP A C 1
ATOM 904 O O . TRP A 1 111 ? -13.498 -11.678 7.976 1.00 98.69 111 TRP A O 1
ATOM 914 N N . ASN A 1 112 ? -13.287 -9.898 9.344 1.00 98.44 112 ASN A N 1
ATOM 915 C CA . ASN A 1 112 ? -12.584 -10.602 10.430 1.00 98.44 112 ASN A CA 1
ATOM 916 C C . ASN A 1 112 ? -11.385 -11.438 9.936 1.00 98.44 112 ASN A C 1
ATOM 918 O O . ASN A 1 112 ? -11.137 -12.540 10.421 1.00 98.44 112 ASN A O 1
ATOM 922 N N . TRP A 1 113 ? -10.655 -10.919 8.942 1.00 98.69 113 TRP A N 1
ATOM 923 C CA . TRP A 1 113 ? -9.563 -11.633 8.279 1.00 98.69 113 TRP A CA 1
ATOM 924 C C . TRP A 1 113 ? -8.456 -12.090 9.231 1.00 98.69 113 TRP A 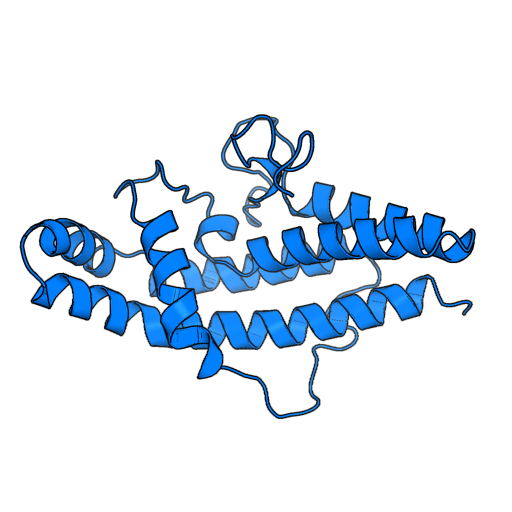C 1
ATOM 926 O O . TRP A 1 113 ? -7.885 -13.171 9.072 1.00 98.69 113 TRP A O 1
ATOM 936 N N . LYS A 1 114 ? -8.141 -11.232 10.203 1.00 98.50 114 LYS A N 1
ATOM 937 C CA . LYS A 1 114 ? -7.248 -11.495 11.335 1.00 98.50 114 LYS A CA 1
ATOM 938 C C . LYS A 1 114 ? -7.993 -11.179 12.633 1.00 98.50 114 LYS A C 1
ATOM 940 O O . LYS A 1 114 ? -9.199 -10.927 12.610 1.00 98.50 114 LYS A O 1
ATOM 945 N N . GLY A 1 115 ? -7.289 -11.192 13.763 1.00 97.69 115 GLY A N 1
ATOM 946 C CA . GLY A 1 115 ? -7.862 -10.831 15.051 1.00 97.69 115 GLY A CA 1
ATOM 947 C C . GLY A 1 115 ? -8.227 -9.349 15.155 1.00 97.69 115 GLY A C 1
ATOM 948 O O . GLY A 1 115 ? -8.278 -8.600 14.178 1.00 97.69 115 GLY A O 1
ATOM 949 N N . THR A 1 116 ? -8.480 -8.906 16.383 1.00 98.44 116 THR A N 1
ATOM 950 C CA . THR A 1 116 ? -8.872 -7.519 16.675 1.00 98.44 116 THR A CA 1
ATOM 951 C C . THR A 1 116 ? -7.691 -6.549 16.719 1.00 98.44 116 THR A C 1
ATOM 953 O O . THR A 1 116 ? -7.879 -5.337 16.815 1.00 98.44 116 THR A O 1
ATOM 956 N N . ASN A 1 117 ? -6.460 -7.062 16.660 1.00 98.69 117 ASN A N 1
ATOM 957 C CA . ASN A 1 117 ? -5.263 -6.240 16.673 1.00 98.69 117 ASN A CA 1
ATOM 958 C C . ASN A 1 117 ? -4.944 -5.736 15.251 1.00 98.69 117 ASN A C 1
ATOM 960 O O . ASN A 1 117 ? -4.605 -6.555 14.392 1.00 98.69 117 ASN A O 1
ATOM 964 N N . PRO A 1 118 ? -4.964 -4.414 14.987 1.00 98.81 118 PRO A N 1
ATOM 965 C CA . PRO A 1 118 ? -4.656 -3.872 13.662 1.00 98.81 118 PRO A CA 1
ATOM 966 C C . PRO A 1 118 ? -3.257 -4.252 13.151 1.00 98.81 118 PRO A C 1
ATOM 968 O O . PRO A 1 118 ? -3.054 -4.364 11.944 1.00 98.81 118 PRO A O 1
ATOM 971 N N . GLU A 1 119 ? -2.293 -4.516 14.041 1.00 98.81 119 GLU A N 1
ATOM 972 C CA . GLU A 1 119 ? -0.960 -4.965 13.626 1.00 98.81 119 GLU A CA 1
ATOM 973 C C . GLU A 1 119 ? -0.980 -6.306 12.881 1.00 98.81 119 GLU A C 1
ATOM 975 O O . GLU A 1 119 ? -0.148 -6.520 12.002 1.00 98.81 119 GLU A O 1
ATOM 980 N N . GLU A 1 120 ? -1.915 -7.203 13.210 1.00 98.81 120 GLU A N 1
ATOM 981 C CA . GLU A 1 120 ? -2.033 -8.505 12.544 1.00 98.81 120 GLU A CA 1
ATOM 982 C C . GLU A 1 120 ? -2.522 -8.359 11.104 1.00 98.81 120 GLU A C 1
ATOM 984 O O . GLU A 1 120 ? -2.091 -9.111 10.230 1.00 98.81 120 GLU A O 1
ATOM 989 N N . TRP A 1 121 ? -3.385 -7.374 10.845 1.00 98.88 121 TRP A N 1
ATOM 990 C CA . TRP A 1 121 ? -3.881 -7.059 9.507 1.00 98.88 121 TRP A CA 1
ATOM 991 C C . TRP A 1 121 ? -2.772 -6.478 8.638 1.00 98.88 121 TRP A C 1
ATOM 993 O O . TRP A 1 121 ? -2.540 -6.979 7.541 1.00 98.88 121 TRP A O 1
ATOM 1003 N N . ILE A 1 122 ? -2.036 -5.487 9.150 1.00 98.88 122 ILE A N 1
ATOM 1004 C CA . ILE A 1 122 ? -0.921 -4.875 8.415 1.00 98.88 122 ILE A CA 1
ATOM 1005 C C . ILE A 1 122 ? 0.185 -5.916 8.169 1.00 98.88 122 ILE A C 1
ATOM 1007 O O . ILE A 1 122 ? 0.676 -6.049 7.051 1.00 98.88 122 ILE A O 1
ATOM 1011 N N . HIS A 1 123 ? 0.538 -6.723 9.179 1.00 98.94 123 HIS A N 1
ATOM 1012 C CA . HIS A 1 123 ? 1.509 -7.806 9.006 1.00 98.94 123 HIS A CA 1
ATOM 1013 C C . HIS A 1 123 ? 1.032 -8.849 7.992 1.00 98.94 123 HIS A C 1
ATOM 1015 O O . HIS A 1 123 ? 1.776 -9.214 7.086 1.00 98.94 123 HIS A O 1
ATOM 1021 N N . GLY A 1 124 ? -0.214 -9.311 8.115 1.00 98.81 124 GLY A N 1
ATOM 1022 C CA . GLY A 1 124 ? -0.789 -10.280 7.194 1.00 98.81 124 GLY A CA 1
ATOM 1023 C C . GLY A 1 124 ? -0.779 -9.779 5.753 1.00 98.81 124 GLY A C 1
ATOM 1024 O O . GLY A 1 124 ? -0.443 -10.544 4.852 1.00 98.81 124 GLY A O 1
ATOM 1025 N N . ALA A 1 125 ? -1.139 -8.512 5.527 1.00 98.94 125 ALA A N 1
ATOM 1026 C CA . ALA A 1 125 ? -1.152 -7.910 4.197 1.00 98.94 125 ALA A CA 1
ATOM 1027 C C . ALA A 1 125 ? 0.259 -7.886 3.594 1.00 98.94 125 ALA A C 1
ATOM 1029 O O . ALA A 1 125 ? 0.445 -8.329 2.460 1.00 98.94 125 ALA A O 1
ATOM 1030 N N . ALA A 1 126 ? 1.255 -7.492 4.395 1.00 98.94 126 ALA A N 1
ATOM 1031 C CA . ALA A 1 126 ? 2.658 -7.508 4.000 1.00 98.94 126 ALA A CA 1
ATOM 1032 C C . ALA A 1 126 ? 3.162 -8.919 3.654 1.00 98.94 126 ALA A C 1
ATOM 1034 O O . ALA A 1 126 ? 3.878 -9.084 2.670 1.00 98.94 126 ALA A O 1
ATOM 1035 N N . VAL A 1 127 ? 2.770 -9.950 4.419 1.00 98.94 127 VAL A N 1
ATOM 1036 C CA . VAL A 1 127 ? 3.127 -11.353 4.127 1.00 98.94 127 VAL A CA 1
ATOM 1037 C C . VAL A 1 127 ? 2.638 -11.759 2.737 1.00 98.94 127 VAL A C 1
ATOM 1039 O O . VAL A 1 127 ? 3.419 -12.281 1.942 1.00 98.94 127 VAL A O 1
ATOM 1042 N N . VAL A 1 128 ? 1.368 -11.490 2.417 1.00 98.81 128 VAL A N 1
ATOM 1043 C CA . VAL A 1 128 ? 0.805 -11.831 1.100 1.00 98.81 128 VAL A CA 1
ATOM 1044 C C . VAL A 1 128 ? 1.459 -10.998 -0.008 1.00 98.81 128 VAL A C 1
ATOM 1046 O O . VAL A 1 128 ? 1.788 -11.530 -1.065 1.00 98.81 128 VAL A O 1
ATOM 1049 N N . ALA A 1 129 ? 1.694 -9.704 0.219 1.00 98.88 129 ALA A N 1
ATOM 1050 C CA . ALA A 1 129 ? 2.335 -8.842 -0.770 1.00 98.88 129 ALA A CA 1
ATOM 1051 C C . ALA A 1 129 ? 3.783 -9.263 -1.062 1.00 98.88 129 ALA A C 1
ATOM 1053 O O . ALA A 1 129 ? 4.175 -9.324 -2.226 1.00 98.88 129 ALA A O 1
ATOM 1054 N N . LYS A 1 130 ? 4.569 -9.621 -0.037 1.00 98.88 130 LYS A N 1
ATOM 1055 C CA . LYS A 1 130 ? 5.959 -10.062 -0.213 1.00 98.88 130 LYS A CA 1
ATOM 1056 C C . LYS A 1 130 ? 6.062 -11.386 -0.973 1.00 98.88 130 LYS A C 1
ATOM 1058 O O . LYS A 1 130 ? 6.977 -11.539 -1.777 1.00 98.88 130 LYS A O 1
ATOM 1063 N N . GLN A 1 131 ? 5.120 -12.314 -0.786 1.00 98.81 131 GLN A N 1
ATOM 1064 C CA . GLN A 1 131 ? 5.056 -13.551 -1.584 1.00 98.81 131 GLN A CA 1
ATOM 1065 C C . GLN A 1 131 ? 4.927 -13.270 -3.088 1.00 98.81 131 GLN A C 1
ATOM 1067 O O . GLN A 1 131 ? 5.464 -14.008 -3.909 1.00 98.81 131 GLN A O 1
ATOM 1072 N N . ASP A 1 132 ? 4.260 -12.173 -3.435 1.00 98.81 132 ASP A N 1
ATOM 1073 C CA . ASP A 1 132 ? 3.998 -11.756 -4.808 1.00 98.81 132 ASP A CA 1
ATOM 1074 C C . ASP A 1 132 ? 5.085 -10.822 -5.384 1.00 98.81 132 ASP A C 1
ATOM 1076 O O . ASP A 1 132 ? 5.014 -10.426 -6.549 1.00 98.81 132 ASP A O 1
ATOM 1080 N N . TYR A 1 133 ? 6.126 -10.496 -4.607 1.00 98.88 133 TYR A N 1
ATOM 1081 C CA . TYR A 1 133 ? 7.196 -9.567 -4.993 1.00 98.88 133 TYR A CA 1
ATOM 1082 C C . TYR A 1 133 ? 7.925 -9.969 -6.278 1.00 98.88 133 TYR A C 1
ATOM 1084 O O . TYR A 1 133 ? 8.148 -9.126 -7.150 1.00 98.88 133 TYR A O 1
ATOM 1092 N N . SER A 1 134 ? 8.256 -11.252 -6.443 1.00 98.75 134 SER A N 1
ATOM 1093 C CA . SER A 1 134 ? 8.966 -11.745 -7.633 1.00 98.75 134 SER A CA 1
ATOM 1094 C C . SER A 1 134 ? 8.131 -11.659 -8.916 1.00 98.75 134 SER A C 1
ATOM 1096 O O . SER A 1 134 ? 8.700 -11.621 -10.006 1.00 98.75 134 SER A O 1
ATOM 1098 N N . GLY A 1 135 ? 6.800 -11.556 -8.806 1.00 98.75 135 GLY A N 1
ATOM 1099 C CA . GLY A 1 135 ? 5.904 -11.296 -9.937 1.00 98.75 135 GLY A CA 1
ATOM 1100 C C . GLY A 1 135 ? 5.986 -9.863 -10.476 1.00 98.75 135 GLY A C 1
ATOM 1101 O O . GLY A 1 135 ? 5.424 -9.580 -11.527 1.00 98.75 135 GLY A O 1
ATOM 1102 N N . ILE A 1 136 ? 6.680 -8.961 -9.774 1.00 98.88 136 ILE A N 1
ATOM 1103 C CA . ILE A 1 136 ? 6.884 -7.564 -10.185 1.00 98.88 136 ILE A CA 1
ATOM 1104 C C . ILE A 1 136 ? 8.376 -7.263 -10.353 1.00 98.88 136 ILE A C 1
ATOM 1106 O O . ILE A 1 136 ? 8.792 -6.673 -11.351 1.00 98.88 136 ILE A O 1
ATOM 1110 N N . VAL A 1 137 ? 9.202 -7.677 -9.390 1.00 98.88 137 VAL A N 1
ATOM 1111 C CA . VAL A 1 137 ? 10.642 -7.405 -9.365 1.00 98.88 137 VAL A CA 1
ATOM 1112 C C . VAL A 1 137 ? 11.424 -8.704 -9.540 1.00 98.88 137 VAL A C 1
ATOM 1114 O O . VAL A 1 137 ? 11.636 -9.461 -8.595 1.00 98.88 137 VAL A O 1
ATOM 1117 N N . ASN A 1 138 ? 11.902 -8.939 -10.756 1.00 98.81 138 ASN A N 1
ATOM 1118 C CA . ASN A 1 138 ? 12.726 -10.087 -11.131 1.00 98.81 138 ASN A CA 1
ATOM 1119 C C . ASN A 1 138 ? 13.742 -9.677 -12.208 1.00 98.81 138 ASN A C 1
ATOM 1121 O O . ASN A 1 138 ? 13.739 -8.536 -12.665 1.00 98.81 138 ASN A O 1
ATOM 1125 N N . ASP A 1 139 ? 14.637 -10.579 -12.603 1.00 98.81 139 ASP A N 1
ATOM 1126 C CA . ASP A 1 139 ? 15.717 -10.231 -13.533 1.00 98.81 139 ASP A CA 1
ATOM 1127 C C . ASP A 1 139 ? 15.204 -9.744 -14.899 1.00 98.81 139 ASP A C 1
ATOM 1129 O O . ASP A 1 139 ? 15.778 -8.808 -15.455 1.00 98.81 139 ASP A O 1
ATOM 1133 N N . ASN A 1 140 ? 14.082 -10.279 -15.396 1.00 98.75 140 ASN A N 1
ATOM 1134 C CA . ASN A 1 140 ? 13.484 -9.838 -16.660 1.00 98.75 140 ASN A 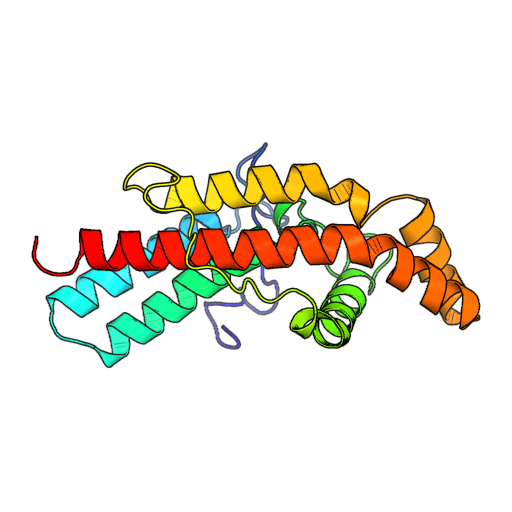CA 1
ATOM 1135 C C . ASN A 1 140 ? 12.930 -8.417 -16.552 1.00 98.75 140 ASN A C 1
ATOM 1137 O O . ASN A 1 140 ? 13.252 -7.565 -17.379 1.00 98.75 140 ASN A O 1
ATOM 1141 N N . THR A 1 141 ? 12.122 -8.131 -15.525 1.00 98.81 141 THR A N 1
ATOM 1142 C CA . THR A 1 141 ? 11.532 -6.793 -15.369 1.00 98.81 141 THR A CA 1
ATOM 1143 C C . THR A 1 141 ? 12.601 -5.741 -15.101 1.00 98.81 141 THR A C 1
ATOM 1145 O O . THR A 1 141 ? 12.503 -4.635 -15.629 1.00 98.81 141 THR A O 1
ATOM 1148 N N . LYS A 1 142 ? 13.676 -6.093 -14.381 1.00 98.88 142 LYS A N 1
ATOM 1149 C CA . LYS A 1 142 ? 14.851 -5.227 -14.212 1.00 98.88 142 LYS A CA 1
ATOM 1150 C C . LYS A 1 142 ? 15.572 -4.962 -15.536 1.00 98.88 142 LYS A C 1
ATOM 1152 O O . LYS A 1 142 ? 15.843 -3.803 -15.846 1.00 98.88 142 LYS A O 1
ATOM 1157 N N . ASP A 1 143 ? 15.866 -6.002 -16.317 1.00 98.88 143 ASP A N 1
ATOM 1158 C CA . ASP A 1 143 ? 16.538 -5.882 -17.619 1.00 98.88 143 ASP A CA 1
ATOM 1159 C C . ASP A 1 143 ? 15.726 -5.019 -18.597 1.00 98.88 143 ASP A C 1
ATOM 1161 O O . ASP A 1 143 ? 16.238 -4.059 -19.181 1.00 98.88 143 ASP A O 1
ATOM 1165 N N . TRP A 1 144 ? 14.431 -5.305 -18.730 1.00 98.88 144 TRP A N 1
ATOM 1166 C CA . TRP A 1 144 ? 13.540 -4.564 -19.620 1.00 98.88 144 TRP A CA 1
ATOM 1167 C C . TRP A 1 144 ? 13.331 -3.128 -19.157 1.00 98.88 144 TRP A C 1
ATOM 1169 O O . TRP A 1 144 ? 13.311 -2.224 -19.988 1.00 98.88 144 TRP A O 1
ATOM 1179 N N . PHE A 1 145 ? 13.252 -2.882 -17.850 1.00 98.81 145 PHE A N 1
ATOM 1180 C CA . PHE A 1 145 ? 13.179 -1.524 -17.325 1.00 98.81 145 PHE A CA 1
ATOM 1181 C C . PHE A 1 145 ? 14.416 -0.689 -17.689 1.00 98.81 145 PHE A C 1
ATOM 1183 O O . PHE A 1 145 ? 14.282 0.465 -18.094 1.00 98.81 145 PHE A O 1
ATOM 1190 N N . VAL A 1 146 ? 15.620 -1.265 -17.605 1.00 98.69 146 VAL A N 1
ATOM 1191 C CA . VAL A 1 146 ? 16.854 -0.572 -18.015 1.00 98.69 146 VAL A CA 1
ATOM 1192 C C . VAL A 1 146 ? 16.848 -0.296 -19.521 1.00 98.69 146 VAL A C 1
ATOM 1194 O O . VAL A 1 146 ? 17.116 0.829 -19.946 1.00 98.69 146 VAL A O 1
ATOM 1197 N N . LYS A 1 147 ? 16.486 -1.288 -20.343 1.00 98.81 147 LYS A N 1
ATOM 1198 C CA . LYS A 1 147 ? 16.417 -1.143 -21.810 1.00 98.81 147 LYS A CA 1
ATOM 1199 C C . LYS A 1 147 ? 15.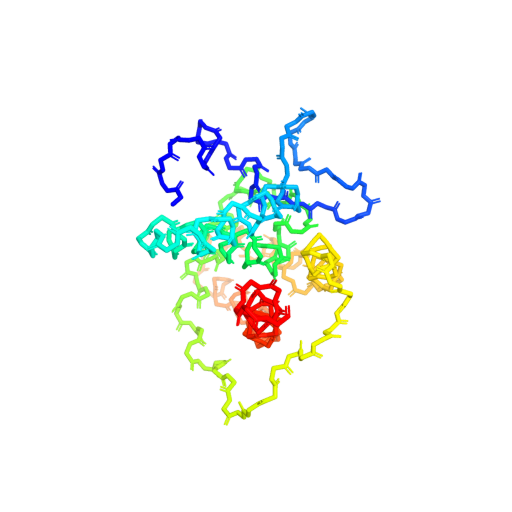309 -0.192 -22.273 1.00 98.81 147 LYS A C 1
ATOM 1201 O O . LYS A 1 147 ? 15.437 0.420 -23.334 1.00 98.81 147 LYS A O 1
ATOM 1206 N N . ALA A 1 148 ? 14.264 -0.003 -21.467 1.00 98.56 148 ALA A N 1
ATOM 1207 C CA . ALA A 1 148 ? 13.183 0.938 -21.740 1.00 98.56 148 ALA A CA 1
ATOM 1208 C C . ALA A 1 148 ? 13.659 2.396 -21.843 1.00 98.56 148 ALA A C 1
ATOM 1210 O O . ALA A 1 148 ? 12.981 3.212 -22.461 1.00 98.56 148 ALA A O 1
ATOM 1211 N N . ALA A 1 149 ? 14.837 2.727 -21.298 1.00 97.50 149 ALA A N 1
ATOM 1212 C CA . ALA A 1 149 ? 15.440 4.051 -21.449 1.00 97.50 149 ALA A CA 1
ATOM 1213 C C . ALA A 1 149 ? 15.747 4.416 -22.914 1.00 97.50 149 ALA A C 1
ATOM 1215 O O . ALA A 1 149 ? 15.830 5.598 -23.240 1.00 97.50 149 ALA A O 1
ATOM 1216 N N . VAL A 1 150 ? 15.919 3.418 -23.789 1.00 98.06 150 VAL A N 1
ATOM 1217 C CA . VAL A 1 150 ? 16.283 3.612 -25.203 1.00 98.06 150 VAL A CA 1
ATOM 1218 C C . VAL A 1 150 ? 15.332 2.921 -26.183 1.00 98.06 150 VAL A C 1
ATOM 1220 O O . VAL A 1 150 ? 15.509 3.051 -27.391 1.00 98.06 150 VAL A O 1
ATOM 1223 N N . SER A 1 151 ? 14.331 2.177 -25.702 1.00 98.38 151 SER A N 1
ATOM 1224 C CA . SER A 1 151 ? 13.394 1.452 -26.564 1.00 98.38 151 SER A CA 1
ATOM 1225 C C . SER A 1 151 ? 12.009 1.309 -25.934 1.00 98.38 151 SER A C 1
ATOM 1227 O O . SER A 1 151 ? 11.844 0.701 -24.874 1.00 98.38 151 SER A O 1
ATOM 1229 N N . GLN A 1 152 ? 10.995 1.816 -26.640 1.00 97.88 152 GLN A N 1
ATOM 1230 C CA . GLN A 1 152 ? 9.595 1.719 -26.225 1.00 97.88 152 GLN A CA 1
ATOM 1231 C C . GLN A 1 152 ? 9.113 0.265 -26.127 1.00 97.88 152 GLN A C 1
ATOM 1233 O O . GLN A 1 152 ? 8.347 -0.056 -25.226 1.00 97.88 152 GLN A O 1
ATOM 1238 N N . GLU A 1 153 ? 9.619 -0.631 -26.979 1.00 98.62 153 GLU A N 1
ATOM 1239 C CA . GLU A 1 153 ? 9.259 -2.054 -26.953 1.00 98.62 153 GLU A CA 1
ATOM 1240 C C . GLU A 1 153 ? 9.520 -2.672 -25.569 1.00 98.62 153 GLU A C 1
ATOM 1242 O O . GLU A 1 153 ? 8.684 -3.391 -25.026 1.00 98.62 153 GLU A O 1
ATOM 1247 N N . TYR A 1 154 ? 10.663 -2.356 -24.954 1.00 98.69 154 TYR A N 1
ATOM 1248 C CA . TYR A 1 154 ? 10.984 -2.845 -23.613 1.00 98.69 154 TYR A CA 1
ATOM 1249 C C . TYR A 1 154 ? 10.167 -2.155 -22.524 1.00 98.69 154 TYR A C 1
ATOM 1251 O O . TYR A 1 154 ? 9.873 -2.772 -21.499 1.00 98.69 154 TYR A O 1
ATOM 1259 N N . ALA A 1 155 ? 9.767 -0.903 -22.757 1.00 98.69 155 ALA A N 1
ATOM 1260 C CA . ALA A 1 155 ? 8.864 -0.189 -21.872 1.00 98.69 155 ALA A CA 1
ATOM 1261 C C . ALA A 1 155 ? 7.488 -0.877 -21.813 1.00 98.69 155 ALA A C 1
ATOM 1263 O O . ALA A 1 155 ? 6.900 -0.988 -20.740 1.00 98.69 155 ALA A O 1
ATOM 1264 N N . ASP A 1 156 ? 6.993 -1.376 -22.944 1.00 98.69 156 ASP A N 1
ATOM 1265 C CA . ASP A 1 156 ? 5.732 -2.116 -23.010 1.00 98.69 156 ASP A CA 1
ATOM 1266 C C . ASP A 1 156 ? 5.874 -3.526 -22.420 1.00 98.69 156 ASP A C 1
ATOM 1268 O O . ASP A 1 156 ? 4.989 -3.971 -21.690 1.00 98.69 156 ASP A O 1
ATOM 1272 N N . LYS A 1 157 ? 7.018 -4.198 -22.638 1.00 98.81 157 LYS A N 1
ATOM 1273 C CA . LYS A 1 157 ? 7.299 -5.529 -22.068 1.00 98.81 157 LYS A CA 1
ATOM 1274 C C . LYS A 1 157 ? 7.221 -5.554 -20.546 1.00 98.81 157 LYS A C 1
ATOM 1276 O O . LYS A 1 157 ? 6.476 -6.363 -20.003 1.00 98.81 157 LYS A O 1
ATOM 1281 N N . TRP A 1 158 ? 7.952 -4.681 -19.843 1.00 98.81 158 TRP A N 1
ATOM 1282 C CA . TRP A 1 158 ? 7.920 -4.722 -18.375 1.00 98.81 158 TRP A CA 1
ATOM 1283 C C . TRP A 1 158 ? 6.543 -4.336 -17.827 1.00 98.81 158 TRP A C 1
ATOM 1285 O O . TRP A 1 158 ? 6.102 -4.928 -16.847 1.00 98.81 158 TRP A O 1
ATOM 1295 N N . ARG A 1 159 ? 5.833 -3.396 -18.468 1.00 98.88 159 ARG A N 1
ATOM 1296 C CA . ARG A 1 159 ? 4.471 -3.009 -18.064 1.00 98.88 159 ARG A CA 1
ATOM 1297 C C . ARG A 1 159 ? 3.495 -4.170 -18.203 1.00 98.88 159 ARG A C 1
ATOM 1299 O O . ARG A 1 159 ? 2.748 -4.453 -17.269 1.00 98.88 159 ARG A O 1
ATOM 1306 N N . ALA A 1 160 ? 3.521 -4.859 -19.341 1.00 98.81 160 ALA A N 1
ATOM 1307 C CA . ALA A 1 160 ? 2.686 -6.030 -19.576 1.00 98.81 160 ALA A CA 1
ATOM 1308 C C . ALA A 1 160 ? 2.997 -7.159 -18.581 1.00 98.81 160 ALA A C 1
ATOM 1310 O O . ALA A 1 160 ? 2.073 -7.762 -18.045 1.00 98.81 160 ALA A O 1
ATOM 1311 N N . GLU A 1 161 ? 4.276 -7.392 -18.279 1.00 98.81 161 GLU A N 1
ATOM 1312 C CA . GLU A 1 161 ? 4.726 -8.456 -17.374 1.00 98.81 161 GLU A CA 1
ATOM 1313 C C . GLU A 1 161 ? 4.224 -8.280 -15.938 1.00 98.81 161 GLU A C 1
ATOM 1315 O O . GLU A 1 161 ? 3.756 -9.234 -15.324 1.00 98.81 161 GLU A O 1
ATOM 1320 N N . VAL A 1 162 ? 4.285 -7.060 -15.394 1.00 98.81 162 VAL A N 1
ATOM 1321 C CA . VAL A 1 162 ? 3.872 -6.813 -14.000 1.00 98.81 162 VAL A CA 1
ATOM 1322 C C . VAL A 1 162 ? 2.349 -6.755 -13.832 1.00 98.81 162 VAL A C 1
ATOM 1324 O O . VAL A 1 162 ? 1.834 -6.969 -12.734 1.00 98.81 162 VAL A O 1
ATOM 1327 N N . THR A 1 163 ? 1.614 -6.499 -14.919 1.00 98.88 163 THR A N 1
ATOM 1328 C CA . THR A 1 163 ? 0.167 -6.228 -14.917 1.00 98.88 163 THR A CA 1
ATOM 1329 C C . THR A 1 163 ? -0.680 -7.321 -14.237 1.00 98.88 163 THR A C 1
ATOM 1331 O O . THR A 1 163 ? -1.521 -6.967 -13.405 1.00 98.88 163 THR A O 1
ATOM 1334 N N . PRO A 1 164 ? -0.491 -8.634 -14.500 1.00 98.81 164 PRO A N 1
ATOM 1335 C CA . PRO A 1 164 ? -1.278 -9.679 -13.842 1.00 98.81 164 PRO A CA 1
ATOM 1336 C C . PRO A 1 164 ? -1.134 -9.655 -12.317 1.00 98.81 164 PRO A C 1
ATOM 1338 O O . PRO A 1 164 ? -2.129 -9.753 -11.593 1.00 98.81 164 PRO A O 1
ATOM 1341 N N . MET A 1 165 ? 0.096 -9.479 -11.823 1.00 98.88 165 MET A N 1
ATOM 1342 C CA . MET A 1 165 ? 0.353 -9.447 -10.387 1.00 98.88 165 MET A CA 1
ATOM 1343 C C . MET A 1 165 ? -0.151 -8.150 -9.750 1.00 98.88 165 MET A C 1
ATOM 1345 O O . MET A 1 165 ? -0.760 -8.189 -8.680 1.00 98.88 165 MET A O 1
ATOM 1349 N N . THR A 1 166 ? 0.016 -7.012 -10.429 1.00 98.88 166 THR A N 1
ATOM 1350 C CA . THR A 1 166 ? -0.576 -5.735 -10.013 1.00 98.88 166 THR A CA 1
ATOM 1351 C C . THR A 1 166 ? -2.087 -5.857 -9.840 1.00 98.88 166 THR A C 1
ATOM 1353 O O . THR A 1 166 ? -2.612 -5.468 -8.799 1.00 98.88 166 THR A O 1
ATOM 1356 N N . GLY A 1 167 ? -2.788 -6.455 -10.808 1.00 98.75 167 GLY A N 1
ATOM 1357 C CA . GLY A 1 167 ? -4.233 -6.654 -10.728 1.00 98.75 167 GLY A CA 1
ATOM 1358 C C . GLY A 1 167 ? -4.663 -7.458 -9.502 1.00 98.75 167 GLY A C 1
ATOM 1359 O O . GLY A 1 167 ? -5.535 -7.026 -8.746 1.00 98.75 167 GLY A O 1
ATOM 1360 N N . LYS A 1 168 ? -3.985 -8.585 -9.243 1.00 98.81 168 LYS A N 1
ATOM 1361 C CA . LYS A 1 168 ? -4.204 -9.403 -8.038 1.00 98.81 168 LYS A CA 1
ATOM 1362 C C . LYS A 1 168 ? -3.987 -8.589 -6.755 1.00 98.81 168 LYS A C 1
ATOM 1364 O O . LYS A 1 168 ? -4.841 -8.608 -5.869 1.00 98.81 168 LYS A O 1
ATOM 1369 N N . ARG A 1 169 ? -2.872 -7.851 -6.654 1.00 98.88 169 ARG A N 1
ATOM 1370 C CA . ARG A 1 169 ? -2.539 -7.030 -5.475 1.00 98.88 169 ARG A CA 1
ATOM 1371 C C . ARG A 1 169 ? -3.562 -5.924 -5.225 1.00 98.88 169 ARG A C 1
ATOM 1373 O O . ARG A 1 169 ? -3.953 -5.727 -4.077 1.00 98.88 169 ARG A O 1
ATOM 1380 N N . LEU A 1 170 ? -4.032 -5.251 -6.277 1.00 98.88 170 LEU A N 1
ATOM 1381 C CA . LEU A 1 170 ? -5.064 -4.215 -6.178 1.00 98.88 170 LEU A CA 1
ATOM 1382 C C . LEU A 1 170 ? -6.394 -4.779 -5.669 1.00 98.88 170 LEU A C 1
ATOM 1384 O O . LEU A 1 170 ? -7.042 -4.162 -4.823 1.00 98.88 170 LEU A O 1
ATOM 1388 N N . MET A 1 171 ? -6.814 -5.946 -6.160 1.00 98.88 171 MET A N 1
ATOM 1389 C CA . MET A 1 171 ? -8.044 -6.597 -5.696 1.00 98.88 171 MET A CA 1
ATOM 1390 C C . MET A 1 171 ? -7.942 -7.024 -4.229 1.00 98.88 171 MET A C 1
ATOM 1392 O O . MET A 1 171 ? -8.862 -6.775 -3.451 1.00 98.88 171 MET A O 1
ATOM 1396 N N . ASP A 1 172 ? -6.811 -7.600 -3.818 1.00 98.81 172 ASP A N 1
ATOM 1397 C CA . ASP A 1 172 ? -6.588 -7.956 -2.415 1.00 98.81 172 ASP A CA 1
ATOM 1398 C C . ASP A 1 172 ? -6.544 -6.724 -1.502 1.00 98.81 172 ASP A C 1
ATOM 1400 O O . ASP A 1 172 ? -7.133 -6.747 -0.421 1.00 98.81 172 ASP A O 1
ATOM 1404 N N . ALA A 1 173 ? -5.911 -5.629 -1.937 1.00 98.88 173 ALA A N 1
ATOM 1405 C CA . ALA A 1 173 ? -5.866 -4.378 -1.181 1.00 98.88 173 ALA A CA 1
ATOM 1406 C C . ALA A 1 173 ? -7.267 -3.804 -0.921 1.00 98.88 173 ALA A C 1
ATOM 1408 O O . ALA A 1 173 ? -7.549 -3.363 0.194 1.00 98.88 173 ALA A O 1
ATOM 1409 N N . GLN A 1 174 ? -8.171 -3.874 -1.906 1.00 98.88 174 GLN A N 1
ATOM 1410 C CA . GLN A 1 174 ? -9.571 -3.463 -1.746 1.00 98.88 174 GLN A C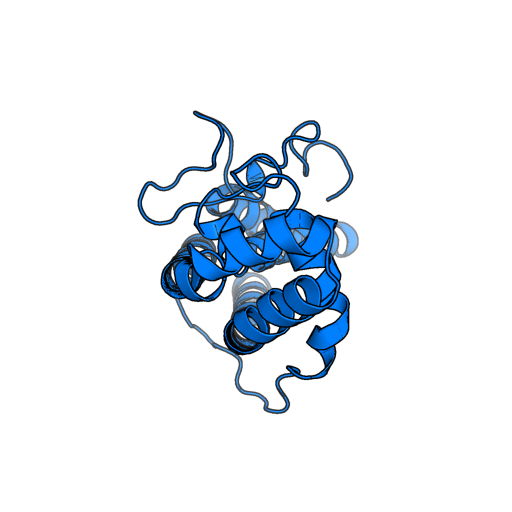A 1
ATOM 1411 C C . GLN A 1 174 ? -10.285 -4.313 -0.682 1.00 98.88 174 GLN A C 1
ATOM 1413 O O . GLN A 1 174 ? -10.928 -3.772 0.220 1.00 98.88 174 GLN A O 1
ATOM 1418 N N . ARG A 1 175 ? -10.135 -5.644 -0.744 1.00 98.88 175 ARG A N 1
ATOM 1419 C CA . ARG A 1 175 ? -10.807 -6.577 0.179 1.00 98.88 175 ARG A CA 1
ATOM 1420 C C . ARG A 1 175 ? -10.288 -6.466 1.613 1.00 98.88 175 ARG A C 1
ATOM 1422 O O . ARG A 1 175 ? -11.096 -6.461 2.544 1.00 98.88 175 ARG A O 1
ATOM 1429 N N . VAL A 1 176 ? -8.968 -6.355 1.794 1.00 98.88 176 VAL A N 1
ATOM 1430 C CA . VAL A 1 176 ? -8.338 -6.154 3.112 1.00 98.88 176 VAL A CA 1
ATOM 1431 C C . VAL A 1 176 ? -8.754 -4.806 3.700 1.00 98.88 176 VAL A C 1
ATOM 1433 O O . VAL A 1 176 ? -9.172 -4.754 4.854 1.00 98.88 176 VAL A O 1
ATOM 1436 N N . THR A 1 177 ? -8.701 -3.731 2.907 1.00 98.94 177 THR A N 1
ATOM 1437 C CA . THR A 1 177 ? -9.086 -2.381 3.348 1.00 98.94 177 THR A CA 1
ATOM 1438 C C . THR A 1 177 ? -10.539 -2.331 3.814 1.00 98.94 177 THR A C 1
ATOM 1440 O O . THR A 1 177 ? -10.815 -1.796 4.886 1.00 98.94 177 THR A O 1
ATOM 1443 N N . ALA A 1 178 ? -11.467 -2.946 3.072 1.00 98.88 178 ALA A N 1
ATOM 1444 C CA . ALA A 1 178 ? -12.868 -3.033 3.485 1.00 98.88 178 ALA A CA 1
ATOM 1445 C C . ALA A 1 178 ? -13.020 -3.733 4.848 1.00 98.88 178 ALA A C 1
ATOM 1447 O O . ALA A 1 178 ? -13.666 -3.201 5.753 1.00 98.88 178 ALA A O 1
ATOM 1448 N N . GLY A 1 179 ? -12.369 -4.887 5.028 1.00 98.88 179 GLY A N 1
ATOM 1449 C CA . GLY A 1 179 ? -12.380 -5.617 6.297 1.00 98.88 179 GLY A CA 1
ATOM 1450 C C . GLY A 1 179 ? -11.757 -4.838 7.459 1.00 98.88 179 GLY A C 1
ATOM 1451 O O . GLY A 1 179 ? -12.254 -4.904 8.581 1.00 98.88 179 GLY A O 1
ATOM 1452 N N . TYR A 1 180 ? -10.709 -4.061 7.193 1.00 98.88 180 TYR A N 1
ATOM 1453 C CA . TYR A 1 180 ? -10.022 -3.253 8.198 1.00 98.88 180 TYR A CA 1
ATOM 1454 C C . TYR A 1 180 ? -10.844 -2.031 8.637 1.00 98.88 180 TYR A C 1
ATOM 1456 O O . TYR A 1 180 ? -10.878 -1.699 9.822 1.00 98.88 180 TYR A O 1
ATOM 1464 N N . ILE A 1 181 ? -11.570 -1.398 7.708 1.00 98.94 181 ILE A N 1
ATOM 1465 C CA . ILE A 1 181 ? -12.553 -0.353 8.031 1.00 98.94 181 ILE A CA 1
ATOM 1466 C C . ILE A 1 181 ? -13.684 -0.942 8.880 1.00 98.94 181 ILE A C 1
ATOM 1468 O O . ILE A 1 181 ? -14.049 -0.349 9.896 1.00 98.94 181 ILE A O 1
ATOM 1472 N N . GLN A 1 182 ? -14.197 -2.124 8.512 1.00 98.81 182 GLN A N 1
ATOM 1473 C CA . GLN A 1 182 ? -15.203 -2.825 9.313 1.00 98.81 182 GLN A CA 1
ATOM 1474 C C . GLN A 1 182 ? -14.683 -3.082 10.726 1.00 98.81 182 GLN A C 1
ATOM 1476 O O . GLN A 1 182 ? -15.365 -2.705 11.672 1.00 98.81 182 GLN A O 1
ATOM 1481 N N . LEU A 1 183 ? -13.472 -3.642 10.875 1.00 98.81 183 LEU A N 1
ATOM 1482 C CA . LEU A 1 183 ? -12.825 -3.862 12.174 1.00 98.81 183 LEU A CA 1
ATOM 1483 C C . LEU A 1 183 ? -12.786 -2.580 13.014 1.00 98.81 183 LEU A C 1
ATOM 1485 O O . LEU A 1 183 ? -13.014 -2.629 14.222 1.00 98.81 183 LEU A O 1
ATOM 1489 N N . TRP A 1 184 ? -12.477 -1.437 12.404 1.00 98.81 184 TRP A N 1
ATOM 1490 C CA . TRP A 1 184 ? -12.369 -0.176 13.127 1.00 98.81 184 TRP A CA 1
ATOM 1491 C C . TRP A 1 184 ? -13.713 0.268 13.715 1.00 98.81 184 TRP A C 1
ATOM 1493 O O . TRP A 1 184 ? -13.796 0.526 14.918 1.00 98.81 184 TRP A O 1
ATOM 1503 N N . PHE A 1 185 ? -14.781 0.275 12.913 1.00 98.75 185 PHE A N 1
ATOM 1504 C CA . PHE A 1 185 ? -16.129 0.582 13.407 1.00 98.75 185 PHE A CA 1
ATOM 1505 C C . PHE A 1 185 ? -16.601 -0.434 14.444 1.00 98.75 185 PHE A C 1
ATOM 1507 O O . PHE A 1 185 ? -17.132 -0.068 15.484 1.00 98.75 185 PHE A O 1
ATOM 1514 N N . ASP A 1 186 ? -16.309 -1.704 14.213 1.00 98.44 186 ASP A N 1
ATOM 1515 C CA . ASP A 1 186 ? -16.529 -2.801 15.145 1.00 98.44 186 ASP A CA 1
ATOM 1516 C C . ASP A 1 186 ? -15.805 -2.628 16.494 1.00 98.44 186 ASP A C 1
ATOM 1518 O O . ASP A 1 186 ? -16.205 -3.213 17.498 1.00 98.44 186 ASP A O 1
ATOM 1522 N N . THR A 1 187 ? -14.720 -1.860 16.533 1.00 98.44 187 THR A N 1
ATOM 1523 C CA . THR A 1 187 ? -13.918 -1.650 17.746 1.00 98.44 187 THR A CA 1
ATOM 1524 C C . THR A 1 187 ? -14.332 -0.386 18.500 1.00 98.44 187 THR A C 1
ATOM 1526 O O . THR A 1 187 ? -14.220 -0.327 19.727 1.00 98.44 187 THR A O 1
ATOM 1529 N N . TYR A 1 188 ? -14.784 0.646 17.783 1.00 98.38 188 TYR A N 1
ATOM 1530 C CA . TYR A 1 188 ? -14.986 1.988 18.342 1.00 98.38 188 TYR A CA 1
ATOM 1531 C C . TYR A 1 188 ? -16.414 2.533 18.208 1.00 98.38 188 TYR A C 1
ATOM 1533 O O . TYR A 1 188 ? -16.711 3.555 18.817 1.00 98.38 188 TYR A O 1
ATOM 1541 N N . GLY A 1 189 ? -17.293 1.859 17.467 1.00 96.12 189 GLY A N 1
ATOM 1542 C CA . GLY A 1 189 ? -18.677 2.251 17.184 1.00 96.12 189 GLY A CA 1
ATOM 1543 C C . GLY A 1 189 ? -19.695 1.906 18.273 1.00 96.12 189 GLY A C 1
ATOM 1544 O O . GLY A 1 189 ? -20.830 1.590 17.937 1.00 96.12 189 GLY A O 1
ATOM 1545 N N . ASP A 1 190 ? -19.295 1.952 19.545 1.00 83.50 190 ASP A N 1
ATOM 1546 C CA . ASP A 1 190 ? -20.164 1.734 20.714 1.00 83.50 190 ASP A CA 1
ATOM 1547 C C . ASP A 1 190 ? -20.833 0.347 20.793 1.00 83.50 190 ASP A C 1
ATOM 1549 O O . ASP A 1 190 ? -22.051 0.222 20.946 1.00 83.50 190 ASP A O 1
ATOM 1553 N N . ARG A 1 191 ? -20.011 -0.709 20.749 1.00 73.38 191 ARG A N 1
ATOM 1554 C CA . ARG A 1 191 ? -20.394 -2.078 21.125 1.00 73.38 191 ARG A CA 1
ATOM 1555 C C . ARG A 1 191 ? -19.395 -2.704 22.095 1.00 73.38 191 ARG A C 1
ATOM 1557 O O . ARG A 1 191 ? -18.218 -2.270 22.082 1.00 73.38 191 ARG A O 1
#

Mean predicted aligned error: 2.48 Å

Radius of gyration: 17.35 Å; Cα contacts (8 Å, |Δi|>4): 279; chains: 1; bounding box: 39×30×49 Å

Nearest PDB structures (foldseek):
  2huc-assembly1_A  TM=1.001E+00  e=1.475E-25  Bacillus cereus
  2ffz-assembly1_A  TM=1.002E+00  e=3.092E-25  Bacillus cereus
  1p6e-assembly1_A  TM=1.004E+00  e=4.081E-25  Bacillus cereus
  1ah7-assembly1_A  TM=1.003E+00  e=4.689E-25  Bacillus cereus
  2fgn-assembly1_A  TM=1.002E+00  e=7.800E-25  Bacillus cereus

pLDDT: mean 97.27, std 5.85, range [57.31, 98.94]

Foldseek 3Di:
DPDPPCCPVVVNQQLAAALVVGGALDPPDHHLLVQLLVLLVQLLVCVLVVVNVSNVVSPVSSLSSLLSLLAQCRNVNNDCCHPVHNLVVVLVVLCVVCLVVQDDPDPQACACVDDLRSSCLSSVSNVVSNVLNCQQDPPLLNVLVVVCVPDVVSVVVSSVSSVVSSSVSSNNSVRSSVNVVVSSCVVRVPD